Protein AF-A0A8X6UJS0-F1 (afdb_monomer_lite)

InterPro domains:
  IPR000387 Tyrosine-specific protein phosphatases domain [PS50056] (32-103)
  IPR003595 Protein-tyrosine phosphatase, catalytic [SM00404] (11-113)
  IPR014020 Tensin phosphatase, C2 domain [PF10409] (118-305)
  IPR014020 Tensin phosphatase, C2 domain [PS51182] (120-307)
  IPR014020 Tensin phosphatase, C2 domain [SM01326] (118-306)
  IPR016130 Protein-tyrosine phosphatase, active site [PS00383] (52-62)
  IPR029021 Protein-tyrosine phosphatase-like [G3DSA:3.90.190.10] (1-116)
  IPR029021 Protein-tyrosine phosphatase-like [SSF52799] (4-112)
  IPR029023 Tensin-type phosphatase domain [PS51181] (1-115)
  IPR035892 C2 domain superfamily [SSF49562] (119-306)
  IPR051281 Dual-specificity lipid and protein phosphatase [PTHR12305] (1-342)

Structure (mmCIF, N/CA/C/O backbone):
data_AF-A0A8X6UJS0-F1
#
_entry.id   AF-A0A8X6UJS0-F1
#
loop_
_atom_site.group_PDB
_atom_site.id
_atom_site.type_symbol
_atom_site.label_atom_id
_atom_site.label_alt_id
_atom_site.label_comp_id
_atom_site.label_asym_id
_atom_site.label_entity_id
_atom_site.label_seq_id
_atom_site.pdbx_PDB_ins_code
_atom_site.Cartn_x
_atom_site.Cartn_y
_atom_site.Cartn_z
_atom_site.occupancy
_atom_site.B_iso_or_equiv
_atom_site.auth_seq_id
_atom_site.auth_comp_id
_atom_site.auth_asym_id
_atom_site.auth_atom_id
_atom_site.pdbx_PDB_model_num
ATOM 1 N N . CYS A 1 1 ? -3.731 -15.003 11.357 1.00 87.06 1 CYS A N 1
ATOM 2 C CA . CYS A 1 1 ? -2.838 -14.385 10.347 1.00 87.06 1 CYS A CA 1
ATOM 3 C C . CYS A 1 1 ? -2.829 -15.278 9.109 1.00 87.06 1 CYS A C 1
ATOM 5 O O . CYS A 1 1 ? -3.148 -16.447 9.277 1.00 87.06 1 CYS A O 1
ATOM 7 N N . THR A 1 2 ? -2.480 -14.808 7.903 1.00 83.94 2 THR A N 1
ATOM 8 C CA . THR A 1 2 ? -2.487 -15.698 6.716 1.00 83.94 2 THR A CA 1
ATOM 9 C C . THR A 1 2 ? -1.595 -16.929 6.905 1.00 83.94 2 THR A C 1
ATOM 11 O O . THR A 1 2 ? -1.932 -18.021 6.467 1.00 83.94 2 THR A O 1
ATOM 14 N N . GLU A 1 3 ? -0.471 -16.759 7.595 1.00 85.25 3 GLU A N 1
ATOM 15 C CA . GLU A 1 3 ? 0.552 -17.783 7.775 1.00 85.25 3 GLU A CA 1
ATOM 16 C C . GLU A 1 3 ? 0.226 -18.837 8.843 1.00 85.25 3 GLU A C 1
ATOM 18 O O . GLU A 1 3 ? 0.706 -19.966 8.755 1.00 85.25 3 GLU A O 1
ATOM 23 N N . ARG A 1 4 ? -0.516 -18.472 9.897 1.00 87.12 4 ARG A N 1
ATOM 24 C CA . ARG A 1 4 ? -0.713 -19.312 11.090 1.00 87.12 4 ARG A CA 1
ATOM 25 C C . ARG A 1 4 ? -2.022 -18.990 11.803 1.00 87.12 4 ARG A C 1
ATOM 27 O O . ARG A 1 4 ? -2.403 -17.820 11.939 1.00 87.12 4 ARG A O 1
ATOM 34 N N . ASN A 1 5 ? -2.624 -20.051 12.337 1.00 90.25 5 ASN A N 1
ATOM 35 C CA . ASN A 1 5 ? -3.799 -20.039 13.203 1.00 90.25 5 ASN A CA 1
ATOM 36 C C . ASN A 1 5 ? -3.485 -20.737 14.535 1.00 90.25 5 ASN A C 1
ATOM 38 O O . ASN A 1 5 ? -2.487 -21.446 14.655 1.00 90.25 5 ASN A O 1
ATOM 42 N N . TYR A 1 6 ? -4.335 -20.519 15.535 1.00 92.19 6 TYR A N 1
ATOM 43 C CA . TYR A 1 6 ? -4.235 -21.119 16.864 1.00 92.19 6 TYR A CA 1
ATOM 44 C C . TYR A 1 6 ? -5.621 -21.539 17.354 1.00 92.19 6 TYR A C 1
ATOM 46 O O . TYR A 1 6 ? -6.638 -21.085 16.832 1.00 92.19 6 TYR A O 1
ATOM 54 N N . ASP A 1 7 ? -5.645 -22.411 18.359 1.00 94.25 7 ASP A N 1
ATOM 55 C CA . ASP A 1 7 ? -6.870 -22.887 18.997 1.00 94.25 7 ASP A CA 1
ATOM 56 C C . ASP A 1 7 ? -7.622 -21.727 19.672 1.00 94.25 7 ASP A C 1
ATOM 58 O O . ASP A 1 7 ? -7.175 -21.165 20.677 1.00 94.25 7 ASP A O 1
ATOM 62 N N . THR A 1 8 ? -8.768 -21.361 19.097 1.00 95.50 8 THR A N 1
ATOM 63 C CA . THR A 1 8 ? -9.603 -20.242 19.549 1.00 95.50 8 THR A CA 1
ATOM 64 C C . THR A 1 8 ? -10.334 -20.540 20.855 1.00 95.50 8 THR A C 1
ATOM 66 O O . THR A 1 8 ? -10.771 -19.603 21.528 1.00 95.50 8 THR A O 1
ATOM 69 N N . SER A 1 9 ? -10.437 -21.813 21.259 1.00 96.00 9 SER A N 1
ATOM 70 C CA . SER A 1 9 ? -11.123 -22.199 22.497 1.00 96.00 9 SER A CA 1
ATOM 71 C C . SER A 1 9 ? -10.397 -21.659 23.730 1.00 96.00 9 SER A C 1
ATOM 73 O O . SER A 1 9 ? -11.035 -21.237 24.694 1.00 96.00 9 SER A O 1
ATOM 75 N N . LYS A 1 10 ? -9.067 -21.514 23.638 1.00 96.25 10 LYS A N 1
ATOM 76 C CA . LYS A 1 10 ? -8.218 -20.857 24.645 1.00 96.25 10 LYS A CA 1
ATOM 77 C C . LYS A 1 10 ? -8.556 -19.379 24.860 1.00 96.25 10 LYS A C 1
ATOM 79 O O . LYS A 1 10 ? -8.191 -18.806 25.879 1.00 96.25 10 LYS A O 1
ATOM 84 N N . PHE A 1 11 ? -9.275 -18.774 23.918 1.00 95.44 11 PHE A N 1
ATOM 85 C CA . PHE A 1 11 ? -9.765 -17.399 23.972 1.00 95.44 11 PHE A CA 1
ATOM 86 C C . PHE A 1 11 ? -11.294 -17.349 24.076 1.00 95.44 11 PHE A C 1
ATOM 88 O O . PHE A 1 11 ? -11.917 -16.366 23.676 1.00 95.44 11 PHE A O 1
ATOM 95 N N . HIS A 1 12 ? -11.912 -18.405 24.618 1.00 95.75 12 HIS A N 1
ATOM 96 C CA . HIS A 1 12 ? -13.359 -18.501 24.826 1.00 95.75 12 HIS A CA 1
ATOM 97 C C . HIS A 1 12 ? -14.165 -18.252 23.541 1.00 95.75 12 HIS A C 1
ATOM 99 O O . HIS A 1 12 ? -15.225 -17.630 23.584 1.00 95.75 12 HIS A O 1
ATOM 105 N N . GLN A 1 13 ? -13.636 -18.682 22.388 1.00 93.25 13 GLN A N 1
ATOM 106 C CA . GLN A 1 13 ? -14.241 -18.486 21.064 1.00 93.25 13 GLN A CA 1
ATOM 107 C C . GLN A 1 13 ? -14.443 -17.014 20.650 1.00 93.25 13 GLN A C 1
ATOM 109 O O . GLN A 1 13 ? -15.139 -16.741 19.677 1.00 93.25 13 GLN A O 1
ATOM 114 N N . ARG A 1 14 ? -13.807 -16.052 21.333 1.00 95.12 14 ARG A N 1
ATOM 115 C CA . ARG A 1 14 ? -13.854 -14.619 20.994 1.00 95.12 14 ARG A CA 1
ATOM 116 C C . ARG A 1 14 ? -12.681 -14.224 20.101 1.00 95.12 14 ARG A C 1
ATOM 118 O O . ARG A 1 14 ? -11.844 -13.407 20.474 1.00 95.12 14 ARG A O 1
ATOM 125 N N . VAL A 1 15 ? -12.590 -14.859 18.935 1.00 96.94 15 VAL A N 1
ATOM 126 C CA . VAL A 1 15 ? -11.539 -14.588 17.946 1.00 96.94 15 VAL A CA 1
ATOM 127 C C . VAL A 1 15 ? -12.184 -14.348 16.589 1.00 96.94 15 VAL A C 1
ATOM 129 O O . VAL A 1 15 ? -12.779 -15.258 16.020 1.00 96.94 15 VAL A O 1
ATOM 132 N N . ALA A 1 16 ? -12.027 -13.136 16.061 1.00 97.25 16 ALA A N 1
ATOM 133 C CA . ALA A 1 16 ? -12.360 -12.797 14.681 1.00 97.25 16 ALA A CA 1
ATOM 134 C C . ALA A 1 16 ? -11.088 -12.800 13.816 1.00 97.25 16 ALA A C 1
ATOM 136 O O . ALA A 1 16 ? -9.985 -12.540 14.307 1.00 97.25 16 ALA A O 1
ATOM 137 N N . GLN A 1 17 ? -11.220 -13.123 12.528 1.00 97.25 17 GLN A N 1
ATOM 138 C CA . GLN A 1 17 ? -10.082 -13.282 11.621 1.00 97.25 17 GLN A CA 1
ATOM 139 C C . GLN A 1 17 ? -10.177 -12.332 10.426 1.00 97.25 17 GLN A C 1
ATOM 141 O O . GLN A 1 17 ? -11.076 -12.450 9.602 1.00 97.25 17 GLN A O 1
ATOM 146 N N . TYR A 1 18 ? -9.173 -11.461 10.294 1.00 98.06 18 TYR A N 1
ATOM 147 C CA . TYR A 1 18 ? -9.008 -10.530 9.172 1.00 98.06 18 TYR A CA 1
ATOM 148 C C . TYR A 1 18 ? -7.604 -10.694 8.558 1.00 98.06 18 TYR A C 1
ATOM 150 O O . TYR A 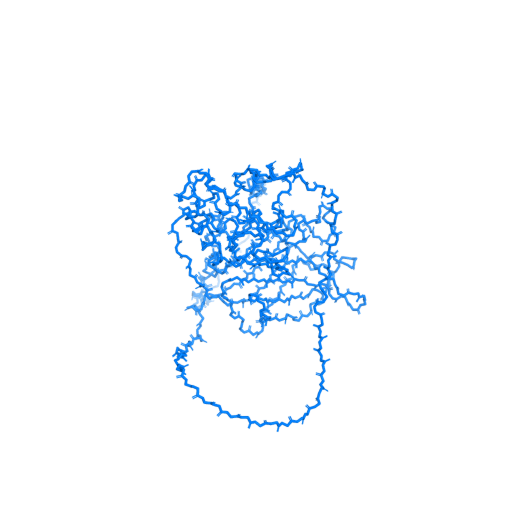1 18 ? -6.725 -9.855 8.770 1.00 98.06 18 TYR A O 1
ATOM 158 N N . PRO A 1 19 ? -7.315 -11.834 7.898 1.00 96.69 19 PRO A N 1
ATOM 159 C CA . PRO A 1 19 ? -5.962 -12.171 7.468 1.00 96.69 19 PRO A CA 1
ATOM 160 C C . PRO A 1 19 ? -5.539 -11.405 6.208 1.00 96.69 19 PRO A C 1
ATOM 162 O O . PRO A 1 19 ? -6.292 -11.299 5.244 1.00 96.69 19 PRO A O 1
ATOM 165 N N . PHE A 1 20 ? -4.289 -10.945 6.195 1.00 96.81 20 PHE A N 1
ATOM 166 C CA . PHE A 1 20 ? -3.590 -10.499 4.992 1.00 96.81 20 PHE A CA 1
ATOM 167 C C . PHE A 1 20 ? -2.084 -10.759 5.110 1.00 96.81 20 PHE A C 1
ATOM 169 O O . PHE A 1 20 ? -1.538 -10.938 6.212 1.00 96.81 20 PHE A O 1
ATOM 176 N N . ASP A 1 21 ? -1.444 -10.850 3.944 1.00 95.12 21 ASP A N 1
ATOM 177 C CA . ASP A 1 21 ? -0.079 -11.347 3.794 1.00 95.12 21 ASP A CA 1
ATOM 178 C C . ASP A 1 21 ? 0.937 -10.422 4.477 1.00 95.12 21 ASP A C 1
ATOM 180 O O . ASP A 1 21 ? 0.786 -9.197 4.532 1.00 95.12 21 ASP A O 1
ATOM 184 N N . ASP A 1 22 ? 1.994 -11.019 5.024 1.00 92.31 22 ASP A N 1
ATOM 185 C CA . ASP A 1 22 ? 3.030 -10.268 5.725 1.00 92.31 22 ASP A CA 1
ATOM 186 C C . ASP A 1 22 ? 3.722 -9.272 4.785 1.00 92.31 22 ASP A C 1
ATOM 188 O O . ASP A 1 22 ? 3.900 -9.550 3.601 1.00 92.31 22 ASP A O 1
ATOM 192 N N . HIS A 1 23 ? 4.083 -8.096 5.306 1.00 93.88 23 HIS A N 1
ATOM 193 C CA . HIS A 1 23 ? 4.677 -6.985 4.541 1.00 93.88 23 HIS A CA 1
ATOM 194 C C . HIS A 1 23 ? 3.827 -6.417 3.382 1.00 93.88 23 HIS A C 1
ATOM 196 O O . HIS A 1 23 ? 4.332 -5.619 2.595 1.00 93.88 23 HIS A O 1
ATOM 202 N N . ASN A 1 24 ? 2.540 -6.763 3.292 1.00 97.19 24 ASN A N 1
ATOM 203 C CA . ASN A 1 24 ? 1.599 -6.205 2.315 1.00 97.19 24 ASN A CA 1
ATOM 204 C C . ASN A 1 24 ? 0.516 -5.370 3.030 1.00 97.19 24 ASN A C 1
ATOM 206 O O . ASN A 1 24 ? 0.346 -5.510 4.250 1.00 97.19 24 ASN A O 1
ATOM 210 N N . PRO A 1 25 ? -0.186 -4.461 2.331 1.00 98.12 25 PRO A N 1
ATOM 211 C CA . PRO A 1 25 ? -1.440 -3.904 2.832 1.00 98.12 25 PRO A CA 1
ATOM 212 C C . PRO A 1 25 ? -2.565 -4.962 2.821 1.00 98.12 25 PRO A C 1
ATOM 214 O O . PRO A 1 25 ? -2.450 -5.970 2.116 1.00 98.12 25 PRO A O 1
ATOM 217 N N . PRO A 1 26 ? -3.648 -4.762 3.595 1.00 98.00 26 PRO A N 1
ATOM 218 C CA . PRO A 1 26 ? -4.868 -5.556 3.451 1.00 98.00 26 PRO A CA 1
ATOM 219 C C . PRO A 1 26 ? -5.556 -5.239 2.118 1.00 98.00 26 PRO A C 1
ATOM 221 O O . PRO A 1 26 ? -5.264 -4.215 1.506 1.00 98.00 26 PRO A O 1
ATOM 224 N N . SER A 1 27 ? -6.526 -6.058 1.698 1.00 97.44 27 SER A N 1
ATOM 225 C CA . SER A 1 27 ? -7.481 -5.572 0.695 1.00 97.44 27 SER A CA 1
ATOM 226 C C . SER A 1 27 ? -8.246 -4.379 1.264 1.00 97.44 27 SER A C 1
ATOM 228 O O . SER A 1 27 ? -8.595 -4.379 2.447 1.00 97.44 27 SER A O 1
ATOM 230 N N . LEU A 1 28 ? -8.531 -3.374 0.438 1.00 97.88 28 LEU A N 1
ATOM 231 C CA . LEU A 1 28 ? -9.252 -2.186 0.892 1.00 97.88 28 LEU A CA 1
ATOM 232 C C . LEU A 1 28 ? -10.636 -2.538 1.469 1.00 97.88 28 LEU A C 1
ATOM 234 O O . LEU A 1 28 ? -11.052 -1.969 2.479 1.00 97.88 28 LEU A O 1
ATOM 238 N N . GLU A 1 29 ? -11.317 -3.526 0.883 1.00 97.38 29 GLU A N 1
ATOM 239 C CA . GLU A 1 29 ? -12.632 -4.000 1.338 1.00 97.38 29 GLU A CA 1
ATOM 240 C C . GLU A 1 29 ? -12.583 -4.722 2.690 1.00 97.38 29 GLU A C 1
ATOM 242 O O . GLU A 1 29 ? -13.609 -4.840 3.352 1.00 97.38 29 GLU A O 1
ATOM 247 N N . LEU A 1 30 ? -11.403 -5.166 3.139 1.00 98.38 30 LEU A N 1
ATOM 248 C CA . LEU A 1 30 ? -11.228 -5.808 4.445 1.00 98.38 30 LEU A CA 1
ATOM 249 C C . LEU A 1 30 ? -11.284 -4.794 5.598 1.00 98.38 30 LEU A C 1
ATOM 251 O O . LEU A 1 30 ? -11.630 -5.155 6.723 1.00 98.38 30 LEU A O 1
ATOM 255 N N . ILE A 1 31 ? -10.931 -3.531 5.335 1.00 98.69 31 ILE A N 1
ATOM 256 C CA . ILE A 1 31 ? -10.716 -2.525 6.380 1.00 98.69 31 ILE A CA 1
ATOM 257 C C . ILE A 1 31 ? -12.030 -2.139 7.065 1.00 98.69 31 ILE A C 1
ATOM 259 O O . ILE A 1 31 ? -12.104 -2.154 8.292 1.00 98.69 31 ILE A O 1
ATOM 263 N N . LYS A 1 32 ? -13.080 -1.818 6.297 1.00 98.38 32 LYS A N 1
ATOM 264 C CA . LYS A 1 32 ? -14.355 -1.370 6.878 1.00 98.38 32 LYS A CA 1
ATOM 265 C C . LYS A 1 32 ? -15.032 -2.444 7.747 1.00 98.38 32 LYS A C 1
ATOM 267 O O . LYS A 1 32 ? -15.365 -2.110 8.879 1.00 98.38 32 LYS A O 1
ATOM 272 N N . PRO A 1 33 ? -15.197 -3.704 7.297 1.00 98.75 33 PRO A N 1
ATOM 273 C CA . PRO A 1 33 ? -15.766 -4.761 8.132 1.00 98.75 33 PRO A CA 1
ATOM 274 C C . PRO A 1 33 ? -14.989 -4.976 9.433 1.00 98.75 33 PRO A C 1
ATOM 276 O O . PRO A 1 33 ? -15.602 -5.127 10.483 1.00 98.75 33 PRO A O 1
ATOM 279 N N . PHE A 1 34 ? -13.653 -4.917 9.383 1.00 98.81 34 PHE A N 1
ATOM 280 C CA . PHE A 1 34 ? -12.831 -4.960 10.591 1.00 98.81 34 PHE A CA 1
ATOM 281 C C . PHE A 1 34 ? -13.158 -3.803 11.545 1.00 98.81 34 PHE A C 1
ATOM 283 O O . PHE A 1 34 ? -13.352 -4.029 12.737 1.00 98.81 34 PHE A O 1
ATOM 290 N N . CYS A 1 35 ? -13.219 -2.568 11.036 1.00 98.81 35 CYS A N 1
ATOM 291 C CA . CYS A 1 35 ? -13.535 -1.407 11.863 1.00 98.81 35 CYS A CA 1
ATOM 292 C C . CYS A 1 35 ? -14.935 -1.507 12.478 1.00 98.81 35 CYS A C 1
ATOM 294 O O . CYS A 1 35 ? -15.079 -1.228 13.663 1.00 98.81 35 CYS A O 1
ATOM 296 N N . ASP A 1 36 ? -15.933 -1.927 11.696 1.00 98.69 36 ASP A N 1
ATOM 297 C CA . ASP A 1 36 ? -17.318 -2.080 12.151 1.00 98.69 36 ASP A CA 1
ATOM 298 C C . ASP A 1 36 ? -17.436 -3.163 13.246 1.00 98.69 36 ASP A C 1
ATOM 300 O O . ASP A 1 36 ? -18.171 -2.987 14.218 1.00 98.69 36 ASP A O 1
ATOM 304 N N . ASP A 1 37 ? -16.698 -4.272 13.123 1.00 98.69 37 ASP A N 1
ATOM 305 C CA . ASP A 1 37 ? -16.662 -5.354 14.119 1.00 98.69 37 ASP A CA 1
ATOM 306 C C . ASP A 1 37 ? -16.018 -4.892 15.435 1.00 98.69 37 ASP A C 1
ATOM 308 O O . ASP A 1 37 ? -16.600 -5.047 16.512 1.00 98.69 37 ASP A O 1
ATOM 312 N N . VAL A 1 38 ? -14.860 -4.227 15.352 1.00 98.62 38 VAL A N 1
ATOM 313 C CA . VAL A 1 38 ? -14.193 -3.646 16.527 1.00 98.62 38 VAL A CA 1
ATOM 314 C C . VAL A 1 38 ? -15.081 -2.598 17.202 1.00 98.62 38 VAL A C 1
ATOM 316 O O . VAL A 1 38 ? -15.228 -2.634 18.424 1.00 98.62 38 VAL A O 1
ATOM 319 N N . ASP A 1 39 ? -15.716 -1.707 16.434 1.00 98.50 39 ASP A N 1
ATOM 320 C CA . ASP A 1 39 ? -16.622 -0.690 16.978 1.00 98.50 39 ASP A CA 1
ATOM 321 C C . ASP A 1 39 ? -17.838 -1.328 17.661 1.00 98.50 39 ASP A C 1
ATOM 323 O O . ASP A 1 39 ? -18.208 -0.940 18.771 1.00 98.50 39 ASP A O 1
ATOM 327 N N . SER A 1 40 ? -18.429 -2.353 17.035 1.00 98.50 40 SER A N 1
ATOM 328 C CA . SER A 1 40 ? -19.543 -3.109 17.609 1.00 98.50 40 SER A CA 1
ATOM 329 C C . SER A 1 40 ? -19.148 -3.792 18.913 1.00 98.50 40 SER A C 1
ATOM 331 O O . SER A 1 40 ? -19.933 -3.784 19.858 1.00 98.50 40 SER A O 1
ATOM 333 N N . TRP A 1 41 ? -17.958 -4.392 18.986 1.00 98.25 41 TRP A N 1
ATOM 334 C CA . TRP A 1 41 ? -17.466 -5.039 20.199 1.00 98.25 41 TRP A CA 1
ATOM 335 C C . TRP A 1 41 ? -17.251 -4.029 21.327 1.00 98.25 41 TRP A C 1
ATOM 337 O O . TRP A 1 41 ? -17.798 -4.202 22.417 1.00 98.25 41 TRP A O 1
ATOM 347 N N . LEU A 1 42 ? -16.510 -2.953 21.060 1.00 97.94 42 LEU A N 1
ATOM 348 C CA . LEU A 1 42 ? -16.173 -1.940 22.061 1.00 97.94 42 LEU A CA 1
ATOM 349 C C . LEU A 1 42 ? -17.393 -1.129 22.520 1.00 97.94 42 LEU A C 1
ATOM 351 O O . LEU A 1 42 ? -17.429 -0.676 23.655 1.00 97.94 42 LEU A O 1
ATOM 355 N N . SER A 1 43 ? -18.422 -0.985 21.681 1.00 97.69 43 SER A N 1
ATOM 356 C CA . SER A 1 43 ? -19.637 -0.235 22.036 1.00 97.69 43 SER A CA 1
ATOM 357 C C . SER A 1 43 ? -20.651 -1.036 22.866 1.00 97.69 43 SER A C 1
ATOM 359 O O . SER A 1 43 ? -21.652 -0.471 23.300 1.00 97.69 43 SER A O 1
ATOM 361 N N . ARG A 1 44 ? -20.446 -2.346 23.073 1.00 97.81 44 ARG A N 1
ATOM 362 C CA . ARG A 1 44 ? -21.375 -3.190 23.855 1.00 97.81 44 ARG A CA 1
ATOM 363 C C . ARG A 1 44 ? -21.243 -3.007 25.363 1.00 97.81 44 ARG A C 1
ATOM 365 O O . ARG A 1 44 ? -22.230 -3.196 26.062 1.00 97.81 44 ARG A O 1
ATOM 372 N N . ASP A 1 45 ? -20.043 -2.705 25.844 1.00 98.12 45 ASP A N 1
ATOM 373 C CA . ASP A 1 45 ? -19.740 -2.522 27.263 1.00 98.12 45 ASP A CA 1
ATOM 374 C C . ASP A 1 45 ? -18.493 -1.642 27.389 1.00 98.12 45 ASP A C 1
ATOM 376 O O . ASP A 1 45 ? -17.530 -1.833 26.647 1.00 98.12 45 ASP A O 1
ATOM 380 N N . GLU A 1 46 ? -18.490 -0.700 28.330 1.00 96.56 46 GLU A N 1
ATOM 381 C CA . GLU A 1 46 ? -17.359 0.206 28.575 1.00 96.56 46 GLU A CA 1
ATOM 382 C C . GLU A 1 46 ? -16.077 -0.518 29.022 1.00 96.56 46 GLU A C 1
ATOM 384 O O . GLU A 1 46 ? -14.978 0.008 28.857 1.00 96.56 46 GLU A O 1
ATOM 389 N N . ASN A 1 47 ? -16.206 -1.739 29.546 1.00 97.25 47 ASN A N 1
ATOM 390 C CA . ASN A 1 47 ? -15.091 -2.582 29.968 1.00 97.25 47 ASN A CA 1
ATOM 391 C C . ASN A 1 47 ? -14.580 -3.500 28.849 1.00 97.25 47 ASN A C 1
ATOM 393 O O . ASN A 1 47 ? -13.627 -4.258 29.063 1.00 97.25 47 ASN A O 1
ATOM 397 N N . ASN A 1 48 ? -15.202 -3.488 27.665 1.00 97.94 48 ASN A N 1
ATOM 398 C CA . ASN A 1 48 ? -14.743 -4.321 26.562 1.00 97.94 48 ASN A CA 1
ATOM 399 C C . ASN A 1 48 ? -13.388 -3.843 26.038 1.00 97.94 48 ASN A C 1
ATOM 401 O O . ASN A 1 48 ? -13.152 -2.662 25.801 1.00 97.94 48 ASN A O 1
ATOM 405 N N . VAL A 1 49 ? -12.508 -4.810 25.779 1.00 97.94 49 VAL A N 1
ATOM 406 C CA . VAL A 1 49 ? -11.181 -4.582 25.201 1.00 97.94 49 VAL A CA 1
ATOM 407 C C . VAL A 1 49 ? -11.054 -5.390 23.917 1.00 97.94 49 VAL A C 1
ATOM 409 O O . VAL A 1 49 ? -11.411 -6.570 23.882 1.00 97.94 49 VAL A O 1
ATOM 412 N N . ALA A 1 50 ? -10.533 -4.765 22.861 1.00 97.75 50 ALA A N 1
ATOM 413 C CA . ALA A 1 50 ? -10.175 -5.430 21.614 1.00 97.75 50 ALA A CA 1
ATOM 414 C C . ALA A 1 50 ? -8.656 -5.644 21.564 1.00 97.75 50 ALA A C 1
ATOM 416 O O . ALA A 1 50 ? -7.885 -4.697 21.701 1.00 97.75 50 ALA A O 1
ATOM 417 N N . VAL A 1 51 ? -8.218 -6.886 21.342 1.00 97.62 51 VAL A N 1
ATOM 418 C CA . VAL A 1 51 ? -6.793 -7.224 21.197 1.00 97.62 51 VAL A CA 1
ATOM 419 C C . VAL A 1 51 ? -6.509 -7.573 19.743 1.00 97.62 51 VAL A C 1
ATOM 421 O O . VAL A 1 51 ? -6.991 -8.580 19.228 1.00 97.62 51 VAL A O 1
ATOM 424 N N . ILE A 1 52 ? -5.706 -6.740 19.082 1.00 97.88 52 ILE A N 1
ATOM 425 C CA . ILE A 1 52 ? -5.363 -6.881 17.664 1.00 97.88 52 ILE A CA 1
ATOM 426 C C . ILE A 1 52 ? -3.903 -7.307 17.560 1.00 97.88 52 ILE A C 1
ATOM 428 O O . ILE A 1 52 ? -3.018 -6.654 18.109 1.00 97.88 52 ILE A O 1
ATOM 432 N N . HIS A 1 53 ? -3.625 -8.381 16.822 1.00 95.94 53 HIS A N 1
ATOM 433 C CA . HIS A 1 53 ? -2.262 -8.892 16.684 1.00 95.94 53 HIS A CA 1
ATOM 434 C C . HIS A 1 53 ? -1.939 -9.365 15.265 1.00 95.94 53 HIS A C 1
ATOM 436 O O . HIS A 1 53 ? -2.812 -9.634 14.441 1.00 95.94 53 HIS A O 1
ATOM 442 N N . CYS A 1 54 ? -0.640 -9.436 14.995 1.00 93.94 54 CYS A N 1
ATOM 443 C CA . CYS A 1 54 ? -0.049 -10.160 13.878 1.00 93.94 54 CYS A CA 1
ATOM 444 C C . CYS A 1 54 ? 1.200 -10.889 14.402 1.00 93.94 54 CYS A C 1
ATOM 446 O O . CYS A 1 54 ? 1.353 -11.028 15.612 1.00 93.94 54 CYS A O 1
ATOM 448 N N . LYS A 1 55 ? 2.128 -11.329 13.539 1.00 91.56 55 LYS A N 1
ATOM 449 C CA . LYS A 1 55 ? 3.360 -11.993 14.007 1.00 91.56 55 LYS A CA 1
ATOM 450 C C . LYS A 1 55 ? 4.197 -11.113 14.953 1.00 91.56 55 LYS A C 1
ATOM 452 O O . LYS A 1 55 ? 4.567 -11.568 16.024 1.00 91.56 55 LYS A O 1
ATOM 457 N N . ALA A 1 56 ? 4.483 -9.871 14.556 1.00 90.56 56 ALA A N 1
ATOM 458 C CA . ALA A 1 56 ? 5.331 -8.941 15.318 1.00 90.56 56 ALA A CA 1
ATOM 459 C C . ALA A 1 56 ? 4.558 -7.764 15.946 1.00 90.56 56 ALA A C 1
ATOM 461 O O . ALA A 1 56 ? 5.141 -6.924 16.619 1.00 90.56 56 ALA A O 1
ATOM 462 N N . GLY A 1 57 ? 3.251 -7.644 15.689 1.00 91.25 57 GLY A N 1
ATOM 463 C CA . GLY A 1 57 ? 2.436 -6.539 16.209 1.00 91.25 57 GLY A CA 1
ATOM 464 C C . GLY A 1 57 ? 2.876 -5.143 15.744 1.00 91.25 57 GLY A C 1
ATOM 465 O O . GLY A 1 57 ? 2.774 -4.200 16.524 1.00 91.25 57 GLY A O 1
ATOM 466 N N . LYS A 1 58 ? 3.400 -5.020 14.510 1.00 93.88 58 LYS A N 1
ATOM 467 C CA . LYS A 1 58 ? 3.996 -3.786 13.951 1.00 93.88 58 LYS A CA 1
ATOM 468 C C . LYS A 1 58 ? 3.250 -3.267 12.712 1.00 93.88 58 LYS A C 1
ATOM 470 O O . LYS A 1 58 ? 2.296 -2.513 12.834 1.00 93.88 58 LYS A O 1
ATOM 475 N N . GLY A 1 59 ? 3.631 -3.692 11.503 1.00 96.69 59 GLY A N 1
ATOM 476 C CA . GLY A 1 59 ? 3.058 -3.154 10.257 1.00 96.69 59 GLY A CA 1
ATOM 477 C C . GLY A 1 59 ? 1.570 -3.475 10.075 1.00 96.69 59 GLY A C 1
ATOM 478 O O . GLY A 1 59 ? 0.736 -2.576 10.054 1.00 96.69 59 GLY A O 1
ATOM 479 N N . ARG A 1 60 ? 1.222 -4.769 10.000 1.00 98.00 60 ARG A N 1
ATOM 480 C CA . ARG A 1 60 ? -0.165 -5.227 9.770 1.00 98.00 60 ARG A CA 1
ATOM 481 C C . ARG A 1 60 ? -1.130 -4.743 10.857 1.00 98.00 60 ARG A C 1
ATOM 483 O O . ARG A 1 60 ? -2.171 -4.175 10.550 1.00 98.00 60 ARG A O 1
ATOM 490 N N . THR A 1 61 ? -0.748 -4.925 12.121 1.00 98.25 61 THR A N 1
ATOM 491 C CA . THR A 1 61 ? -1.510 -4.441 13.280 1.00 98.25 61 THR A CA 1
ATOM 492 C C . THR A 1 61 ? -1.703 -2.929 13.230 1.00 98.25 61 THR A C 1
ATOM 494 O O . THR A 1 61 ? -2.826 -2.463 13.389 1.00 98.25 61 THR A O 1
ATOM 497 N N . GLY A 1 62 ? -0.641 -2.172 12.941 1.00 98.44 62 GLY A N 1
ATOM 498 C CA . GLY A 1 62 ? -0.708 -0.720 12.840 1.00 98.44 62 GLY A CA 1
ATOM 499 C C . GLY A 1 62 ? -1.661 -0.225 11.764 1.00 98.44 62 GLY A C 1
ATOM 500 O O . GLY A 1 62 ? -2.436 0.679 12.039 1.00 98.44 62 GLY A O 1
ATOM 501 N N . VAL A 1 63 ? -1.680 -0.842 10.575 1.00 98.75 63 VAL A N 1
ATOM 502 C CA . VAL A 1 63 ? -2.633 -0.463 9.513 1.00 98.75 63 VAL A CA 1
ATOM 503 C C 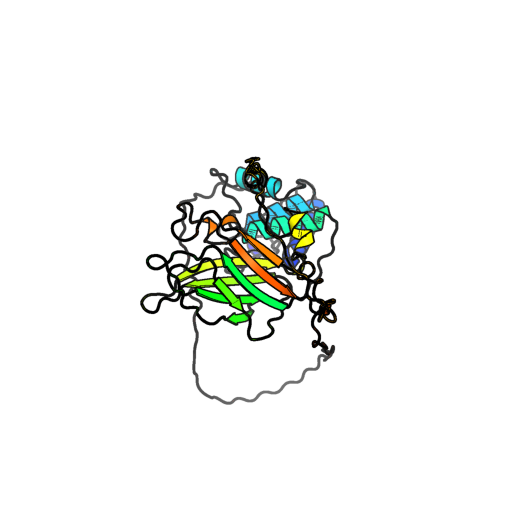. VAL A 1 63 ? -4.073 -0.542 10.014 1.00 98.75 63 VAL A C 1
ATOM 505 O O . VAL A 1 63 ? -4.824 0.420 9.877 1.00 98.75 63 VAL A O 1
ATOM 508 N N . MET A 1 64 ? -4.440 -1.666 10.634 1.00 98.81 64 MET A N 1
ATOM 509 C CA . MET A 1 64 ? -5.813 -1.898 11.081 1.00 98.81 64 MET A CA 1
ATOM 510 C C . MET A 1 64 ? -6.189 -1.000 12.271 1.00 98.81 64 MET A C 1
ATOM 512 O O . MET A 1 64 ? -7.285 -0.443 12.290 1.00 98.81 64 MET A O 1
ATOM 516 N N . ILE A 1 65 ? -5.274 -0.787 13.225 1.00 98.75 65 ILE A N 1
ATOM 517 C CA . ILE A 1 65 ? -5.495 0.133 14.355 1.00 98.75 65 ILE A CA 1
ATOM 518 C C . ILE A 1 65 ? -5.643 1.574 13.861 1.00 98.75 65 ILE A C 1
ATOM 520 O O . ILE A 1 65 ? -6.611 2.239 14.215 1.00 98.75 65 ILE A O 1
ATOM 524 N N . CYS A 1 66 ? -4.733 2.062 13.014 1.00 98.81 66 CYS A N 1
ATOM 525 C CA . CYS A 1 66 ? -4.816 3.420 12.475 1.00 98.81 66 CYS A CA 1
ATOM 526 C C . CYS A 1 66 ? -6.106 3.630 11.674 1.00 98.81 66 CYS A C 1
ATOM 528 O O . CYS A 1 66 ? -6.746 4.669 11.822 1.00 98.81 66 CYS A O 1
ATOM 530 N N . ALA A 1 67 ? -6.522 2.641 10.877 1.00 98.81 67 ALA A N 1
ATOM 531 C CA . ALA A 1 67 ? -7.801 2.684 10.181 1.00 98.81 67 ALA A CA 1
ATOM 532 C C . ALA A 1 67 ? -8.988 2.779 11.154 1.00 98.81 67 ALA A C 1
ATOM 534 O O . ALA A 1 67 ? -9.880 3.595 10.940 1.00 98.81 67 ALA A O 1
ATOM 535 N N . TYR A 1 68 ? -8.988 2.015 12.251 1.00 98.88 68 TYR A N 1
ATOM 536 C CA . TYR A 1 68 ? -10.036 2.108 13.271 1.00 98.88 68 TYR A CA 1
ATOM 537 C C . TYR A 1 68 ? -10.056 3.469 13.987 1.00 98.88 68 TYR A C 1
ATOM 539 O O . TYR A 1 68 ? -11.124 4.052 14.163 1.00 98.88 68 TYR A O 1
ATOM 547 N N . LEU A 1 69 ? -8.895 4.032 14.329 1.00 98.75 69 LEU A N 1
ATOM 548 C CA . LEU A 1 69 ? -8.816 5.363 14.943 1.00 98.75 69 LEU A CA 1
ATOM 549 C C . LEU A 1 69 ? -9.402 6.459 14.035 1.00 98.75 69 LEU A C 1
ATOM 551 O O . LEU A 1 69 ? -10.075 7.372 14.518 1.00 98.75 69 LEU A O 1
ATOM 555 N N . LEU A 1 70 ? -9.181 6.350 12.721 1.00 98.69 70 LEU A N 1
ATOM 556 C CA . LEU A 1 70 ? -9.812 7.211 11.716 1.00 98.69 70 LEU A CA 1
ATOM 557 C C . LEU A 1 70 ? -11.319 6.960 11.629 1.00 98.69 70 LEU A C 1
ATOM 559 O O . LEU A 1 70 ? -12.101 7.906 11.628 1.00 98.69 70 LEU A O 1
ATOM 563 N N . HIS A 1 71 ? -11.730 5.690 11.595 1.00 98.50 71 HIS A N 1
ATOM 564 C CA . HIS A 1 71 ? -13.134 5.285 11.542 1.00 98.50 71 HIS A CA 1
ATOM 565 C C . HIS A 1 71 ? -13.947 5.871 12.700 1.00 98.50 71 HIS A C 1
ATOM 567 O O . HIS A 1 71 ? -15.042 6.388 12.492 1.00 98.50 71 HIS A O 1
ATOM 573 N N . LYS A 1 72 ? -13.389 5.824 13.915 1.00 97.94 72 LYS A N 1
ATOM 574 C CA . LYS A 1 72 ? -14.024 6.347 15.129 1.00 97.94 72 LYS A CA 1
ATOM 575 C C . LYS A 1 72 ? -13.970 7.875 15.230 1.00 97.94 72 LYS A C 1
ATOM 577 O O . LYS A 1 72 ? -14.593 8.452 16.116 1.00 97.94 72 LYS A O 1
ATOM 582 N N . GLY A 1 73 ? -13.228 8.539 14.341 1.00 97.50 73 GLY A N 1
ATOM 583 C CA . GLY A 1 73 ? -13.026 9.986 14.365 1.00 97.50 73 GLY A CA 1
ATOM 584 C C . GLY A 1 73 ? -12.101 10.469 15.485 1.00 97.50 73 GLY A C 1
ATOM 585 O O . GLY A 1 73 ? -12.125 11.654 15.808 1.00 97.50 73 GLY A O 1
ATOM 586 N N . ILE A 1 74 ? -11.286 9.583 16.074 1.00 97.81 74 ILE A N 1
ATOM 587 C CA . ILE A 1 74 ? -10.268 9.952 17.077 1.00 97.81 74 ILE A CA 1
ATOM 588 C C . ILE A 1 74 ? -9.164 10.782 16.411 1.00 97.81 74 ILE A C 1
ATOM 590 O O . ILE A 1 74 ? -8.708 11.782 16.962 1.00 97.81 74 ILE A O 1
ATOM 594 N N . TYR A 1 75 ? -8.782 10.396 15.192 1.00 98.06 75 TYR A N 1
ATOM 595 C CA . TYR A 1 75 ? -7.923 11.182 14.311 1.00 98.06 75 TYR A CA 1
ATOM 596 C C . TYR A 1 75 ? -8.650 11.497 13.007 1.00 98.06 75 TYR A C 1
ATOM 598 O O . TYR A 1 75 ? -9.492 10.730 12.548 1.00 98.06 75 TYR A O 1
ATOM 606 N N . THR A 1 76 ? -8.308 12.632 12.395 1.00 93.94 76 THR A N 1
ATOM 607 C CA . THR A 1 76 ? -8.887 13.066 11.110 1.00 93.94 76 THR A CA 1
ATOM 608 C C . THR A 1 76 ? -7.936 12.869 9.933 1.00 93.94 76 THR A C 1
ATOM 610 O O . THR A 1 76 ? -8.371 12.890 8.781 1.00 93.94 76 THR A O 1
ATOM 613 N N . THR A 1 77 ? -6.643 12.671 10.208 1.00 96.38 77 THR A N 1
ATOM 614 C CA . THR A 1 77 ? -5.611 12.444 9.196 1.00 96.38 77 THR A CA 1
ATOM 615 C C . THR A 1 77 ? -4.897 11.123 9.451 1.00 96.38 77 THR A C 1
ATOM 617 O O . THR A 1 77 ? -4.663 10.724 10.596 1.00 96.38 77 THR A O 1
ATOM 620 N N . ALA A 1 78 ? -4.546 10.428 8.369 1.00 97.31 78 ALA A N 1
ATOM 621 C CA . ALA A 1 78 ? -3.755 9.207 8.445 1.00 97.31 78 ALA A CA 1
ATOM 622 C C . ALA A 1 78 ? -2.375 9.465 9.065 1.00 97.31 78 ALA A C 1
ATOM 624 O O . ALA A 1 78 ? -1.888 8.633 9.826 1.00 97.31 78 ALA A O 1
ATOM 625 N N . GLU A 1 79 ? -1.771 10.627 8.800 1.00 96.69 79 GLU A N 1
ATOM 626 C CA . GLU A 1 79 ? -0.489 11.027 9.382 1.00 96.69 79 GLU A CA 1
ATOM 627 C C . GLU A 1 79 ? -0.532 11.037 10.914 1.00 96.69 79 GLU A C 1
ATOM 629 O O . GLU A 1 79 ? 0.330 10.419 11.546 1.00 96.69 79 GLU A O 1
ATOM 634 N N . ASP A 1 80 ? -1.557 11.653 11.510 1.00 97.62 80 ASP A N 1
ATOM 635 C CA . ASP A 1 80 ? -1.707 11.711 12.966 1.00 97.62 80 ASP A CA 1
ATOM 636 C C . ASP A 1 80 ? -1.932 10.319 13.564 1.00 97.62 80 ASP A C 1
ATOM 638 O O . ASP A 1 80 ? -1.263 9.947 14.531 1.00 97.62 80 ASP A O 1
ATOM 642 N N . ALA A 1 81 ? -2.803 9.510 12.949 1.00 98.44 81 ALA A N 1
ATOM 643 C CA . ALA A 1 81 ? -3.073 8.146 13.402 1.00 98.44 81 ALA A CA 1
ATOM 644 C C . ALA A 1 81 ? -1.818 7.255 13.334 1.00 98.44 81 ALA A C 1
ATOM 646 O O . ALA A 1 81 ? -1.521 6.507 14.269 1.00 98.44 81 ALA A O 1
ATOM 647 N N . LEU A 1 82 ? -1.054 7.347 12.240 1.00 98.25 82 LEU A N 1
ATOM 648 C CA . LEU A 1 82 ? 0.191 6.602 12.031 1.00 98.25 82 LEU A CA 1
ATOM 649 C C . LEU A 1 82 ? 1.283 7.039 13.012 1.00 98.25 82 LEU A C 1
ATOM 651 O O . LEU A 1 82 ? 2.008 6.194 13.542 1.00 98.25 82 LEU A O 1
ATOM 655 N N . LYS A 1 83 ? 1.406 8.349 13.254 1.00 97.62 83 LYS A N 1
ATOM 656 C CA . LYS A 1 83 ? 2.366 8.920 14.203 1.00 97.62 83 LYS A CA 1
ATOM 657 C C . LYS A 1 83 ? 2.038 8.506 15.632 1.00 97.62 83 LYS A C 1
ATOM 659 O O . LYS A 1 83 ? 2.935 8.077 16.355 1.00 97.62 83 LYS A O 1
ATOM 664 N N . TYR A 1 84 ? 0.769 8.593 16.023 1.00 98.06 84 TYR A N 1
ATOM 665 C CA . TYR A 1 84 ? 0.310 8.147 17.332 1.00 98.06 84 TYR A CA 1
ATOM 666 C C . TYR A 1 84 ? 0.639 6.668 17.557 1.00 98.06 84 TYR A C 1
ATOM 668 O O . TYR A 1 84 ? 1.320 6.337 18.527 1.00 98.06 84 TYR A O 1
ATOM 676 N N . TYR A 1 85 ? 0.260 5.794 16.617 1.00 98.00 85 TYR A N 1
ATOM 677 C CA . TYR A 1 85 ? 0.564 4.366 16.709 1.00 98.00 85 TYR A CA 1
ATOM 678 C C . TYR A 1 85 ? 2.073 4.098 16.799 1.00 98.00 85 TYR A C 1
ATOM 680 O O . TYR A 1 85 ? 2.515 3.314 17.636 1.00 98.00 85 TYR A O 1
ATOM 688 N N . GLY A 1 86 ? 2.880 4.767 15.966 1.00 96.62 86 GLY A N 1
ATOM 689 C CA . GLY A 1 86 ? 4.336 4.632 15.991 1.00 96.62 86 GLY A CA 1
ATOM 690 C C . GLY A 1 86 ? 4.939 4.994 17.349 1.00 96.62 86 GLY A C 1
ATOM 691 O O . GLY A 1 86 ? 5.755 4.231 17.866 1.00 96.62 86 GLY A O 1
ATOM 692 N N . ASN A 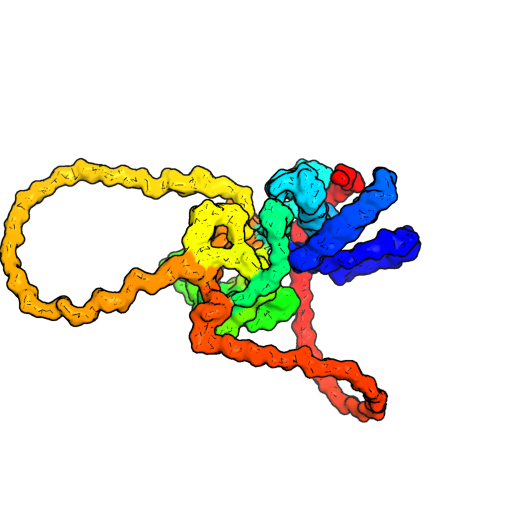1 87 ? 4.503 6.107 17.939 1.00 96.50 87 ASN A N 1
ATOM 693 C CA . ASN A 1 87 ? 4.961 6.566 19.252 1.00 96.50 87 ASN A CA 1
ATOM 694 C C . ASN A 1 87 ? 4.525 5.630 20.383 1.00 96.50 87 ASN A C 1
ATOM 696 O O . ASN A 1 87 ? 5.316 5.343 21.275 1.00 96.50 87 ASN A O 1
ATOM 700 N N . ALA A 1 88 ? 3.278 5.158 20.347 1.00 95.44 88 ALA A N 1
ATOM 701 C CA . ALA A 1 88 ? 2.734 4.294 21.387 1.00 95.44 88 ALA A CA 1
ATOM 702 C C . ALA A 1 88 ? 3.330 2.876 21.331 1.00 95.44 88 ALA A C 1
ATOM 704 O O . ALA A 1 88 ? 3.574 2.263 22.368 1.00 95.44 88 ALA A O 1
ATOM 705 N N . ARG A 1 89 ? 3.574 2.341 20.124 1.00 94.94 89 ARG A N 1
ATOM 706 C CA . ARG A 1 89 ? 4.010 0.948 19.940 1.00 94.94 89 ARG A CA 1
ATOM 707 C C . ARG A 1 89 ? 5.525 0.756 19.947 1.00 94.94 89 ARG A C 1
ATOM 709 O O . ARG A 1 89 ? 5.983 -0.351 20.222 1.00 94.94 89 ARG A O 1
ATOM 716 N N . THR A 1 90 ? 6.311 1.772 19.588 1.00 91.81 90 THR A N 1
ATOM 717 C CA . THR A 1 90 ? 7.751 1.600 19.330 1.00 91.81 90 THR A CA 1
ATOM 718 C C . THR A 1 90 ? 8.603 2.710 19.940 1.00 91.81 90 THR A C 1
ATOM 720 O O . THR A 1 90 ? 8.261 3.884 19.852 1.00 91.81 90 THR A O 1
ATOM 723 N N . HIS A 1 91 ? 9.780 2.360 20.468 1.00 90.56 91 HIS A N 1
ATOM 724 C CA . HIS A 1 91 ? 10.729 3.341 21.014 1.00 90.56 91 HIS A CA 1
ATOM 725 C C . HIS A 1 91 ? 11.355 4.255 19.952 1.00 90.56 91 HIS A C 1
ATOM 727 O O . HIS A 1 91 ? 11.701 5.398 20.231 1.00 90.56 91 HIS A O 1
ATOM 733 N N . ASN A 1 92 ? 11.501 3.759 18.723 1.00 90.88 92 ASN A N 1
ATOM 734 C CA . ASN A 1 92 ? 12.104 4.492 17.609 1.00 90.88 92 ASN A CA 1
ATOM 735 C C . ASN A 1 92 ? 11.067 5.158 16.690 1.00 90.88 92 ASN A C 1
ATOM 737 O O . ASN A 1 92 ? 11.432 5.624 15.611 1.00 90.88 92 ASN A O 1
ATOM 741 N N . GLN A 1 93 ? 9.788 5.168 17.090 1.00 91.19 93 GLN A N 1
ATOM 742 C CA . GLN A 1 93 ? 8.664 5.748 16.344 1.00 91.19 93 GLN A CA 1
ATOM 743 C C . GLN A 1 93 ? 8.408 5.086 14.973 1.00 91.19 93 GLN A C 1
ATOM 745 O O . GLN A 1 93 ? 7.644 5.595 14.149 1.00 91.19 93 GLN A O 1
ATOM 750 N N . LYS A 1 94 ? 9.016 3.922 14.706 1.00 89.75 94 LYS A N 1
ATOM 751 C CA . LYS A 1 94 ? 8.848 3.153 13.468 1.00 89.75 94 LYS A CA 1
ATOM 752 C C . LYS A 1 94 ? 7.724 2.123 13.612 1.00 89.75 94 LYS A C 1
ATOM 754 O O . LYS A 1 94 ? 7.989 0.924 13.654 1.00 89.75 94 LYS A O 1
ATOM 759 N N . GLY A 1 95 ? 6.475 2.589 13.629 1.00 94.62 95 GLY A N 1
ATOM 760 C CA . GLY A 1 95 ? 5.280 1.735 13.556 1.00 94.62 95 GLY A CA 1
ATOM 761 C C . GLY A 1 95 ? 5.067 1.156 12.151 1.00 94.62 95 GLY A C 1
ATOM 762 O O . GLY A 1 95 ? 5.739 0.211 11.737 1.00 94.62 95 GLY A O 1
ATOM 763 N N . VAL A 1 96 ? 4.143 1.746 11.386 1.00 97.50 96 VAL A N 1
ATOM 764 C CA . VAL A 1 96 ? 3.897 1.372 9.983 1.00 97.50 96 VAL A CA 1
ATOM 765 C C . VAL A 1 96 ? 4.855 2.134 9.065 1.00 97.50 96 VAL A C 1
ATOM 767 O O . VAL A 1 96 ? 4.689 3.332 8.807 1.00 97.50 96 VAL A O 1
ATOM 770 N N . THR A 1 97 ? 5.877 1.435 8.576 1.00 96.00 97 THR A N 1
ATOM 771 C CA . THR A 1 97 ? 6.960 2.022 7.769 1.00 96.00 97 THR A CA 1
ATOM 772 C C . THR A 1 97 ? 6.884 1.688 6.284 1.00 96.00 97 THR A C 1
ATOM 774 O O . THR A 1 97 ? 7.491 2.398 5.486 1.00 96.00 97 THR A O 1
ATOM 777 N N . ILE A 1 98 ? 6.161 0.633 5.899 1.00 98.25 98 ILE A N 1
ATOM 778 C CA . ILE A 1 98 ? 6.036 0.210 4.500 1.00 98.25 98 ILE A CA 1
ATOM 779 C C . ILE A 1 98 ? 5.112 1.194 3.767 1.00 98.25 98 ILE A C 1
ATOM 781 O O . ILE A 1 98 ? 3.957 1.336 4.179 1.00 98.25 98 ILE A O 1
ATOM 785 N N . PRO A 1 99 ? 5.572 1.868 2.697 1.00 98.50 99 PRO A N 1
ATOM 786 C CA . PRO A 1 99 ? 4.774 2.862 1.981 1.00 98.50 99 PRO A CA 1
ATOM 787 C C . PRO A 1 99 ? 3.406 2.359 1.520 1.00 98.50 99 PRO A C 1
ATOM 789 O O . PRO A 1 99 ? 2.407 3.032 1.755 1.00 98.50 99 PRO A O 1
ATOM 792 N N . SER A 1 100 ? 3.324 1.152 0.956 1.00 98.69 100 SER A N 1
ATOM 793 C CA . SER A 1 100 ? 2.038 0.561 0.561 1.00 98.69 100 SER A CA 1
ATOM 794 C C . SER A 1 100 ? 1.071 0.365 1.730 1.00 98.69 100 SER A C 1
ATOM 796 O O . SER A 1 100 ? -0.125 0.573 1.570 1.00 98.69 100 SER A O 1
ATOM 798 N N . GLN A 1 101 ? 1.563 0.013 2.921 1.00 98.69 101 GLN A N 1
ATOM 799 C CA . GLN A 1 101 ? 0.720 -0.096 4.116 1.00 98.69 101 GLN A CA 1
ATOM 800 C C . GLN A 1 101 ? 0.195 1.273 4.562 1.00 98.69 101 GLN A C 1
ATOM 802 O O . GLN A 1 101 ? -0.987 1.405 4.868 1.00 98.69 101 GLN A O 1
ATOM 807 N N . ARG A 1 102 ? 1.053 2.301 4.552 1.00 98.69 102 ARG A N 1
ATOM 808 C CA . ARG A 1 102 ? 0.669 3.683 4.885 1.00 98.69 102 ARG A CA 1
ATOM 809 C C . ARG A 1 102 ? -0.372 4.225 3.905 1.00 98.69 102 ARG A C 1
ATOM 811 O O . ARG A 1 102 ? -1.397 4.732 4.343 1.00 98.69 102 ARG A O 1
ATOM 818 N N . ARG A 1 103 ? -0.171 3.992 2.604 1.00 98.56 103 ARG A N 1
ATOM 819 C CA . ARG A 1 103 ? -1.100 4.382 1.534 1.00 98.56 103 ARG A CA 1
ATOM 820 C C . ARG A 1 103 ? -2.516 3.852 1.751 1.00 98.56 103 ARG A C 1
ATOM 822 O O . ARG A 1 103 ? -3.473 4.550 1.454 1.00 98.56 103 ARG A O 1
ATOM 829 N N . TYR A 1 104 ? -2.672 2.639 2.278 1.00 98.75 104 TYR A N 1
ATOM 830 C CA . TYR A 1 104 ? -4.003 2.076 2.538 1.00 98.75 104 TYR A CA 1
ATOM 831 C C . TYR A 1 104 ? -4.683 2.710 3.760 1.00 98.75 104 TYR A C 1
ATOM 833 O O . TYR A 1 104 ? -5.910 2.784 3.801 1.00 98.75 104 TYR A O 1
ATOM 841 N N . VAL A 1 105 ? -3.911 3.231 4.720 1.00 98.81 105 VAL A N 1
ATOM 842 C CA . VAL A 1 105 ? -4.449 4.086 5.791 1.00 98.81 105 VAL A CA 1
ATOM 843 C C . VAL A 1 105 ? -4.886 5.438 5.218 1.00 98.81 105 VAL A C 1
ATOM 845 O O . VAL A 1 105 ? -5.972 5.904 5.555 1.00 98.81 105 VAL A O 1
ATOM 848 N N . ASP A 1 106 ? -4.104 6.029 4.306 1.00 98.44 106 ASP A N 1
ATOM 849 C CA . ASP A 1 106 ? -4.479 7.264 3.594 1.00 98.44 106 ASP A CA 1
ATOM 850 C C . ASP A 1 106 ? -5.770 7.081 2.776 1.00 98.44 106 ASP A C 1
ATOM 852 O O . ASP A 1 106 ? -6.702 7.876 2.892 1.00 98.44 106 ASP A O 1
ATOM 856 N N . TYR A 1 107 ? -5.870 5.992 2.007 1.00 98.50 107 TYR A N 1
ATOM 857 C CA . TYR A 1 107 ? -7.076 5.634 1.256 1.00 98.50 107 TYR A CA 1
ATOM 858 C C . TYR A 1 107 ? -8.301 5.528 2.156 1.00 98.50 107 TYR A C 1
ATOM 860 O O . TYR A 1 107 ? -9.357 6.081 1.847 1.00 98.50 107 TYR A O 1
ATOM 868 N N . TYR A 1 108 ? -8.170 4.851 3.295 1.00 98.69 108 TYR A N 1
ATOM 869 C CA . TYR A 1 108 ? -9.284 4.722 4.219 1.00 98.69 108 TYR A CA 1
ATOM 870 C C . TYR A 1 108 ? -9.653 6.055 4.886 1.00 98.69 108 TYR A C 1
ATOM 872 O O . TYR A 1 108 ? -10.839 6.352 5.043 1.00 98.69 108 TYR A O 1
ATOM 880 N N . ALA A 1 109 ? -8.666 6.900 5.202 1.00 98.19 109 ALA A N 1
ATOM 881 C CA . ALA A 1 109 ? -8.911 8.259 5.677 1.00 98.19 109 ALA A CA 1
ATOM 882 C C . ALA A 1 109 ? -9.714 9.082 4.654 1.00 98.19 109 ALA A C 1
ATOM 884 O O . ALA A 1 109 ? -10.649 9.780 5.043 1.00 98.19 109 ALA A O 1
ATOM 885 N N . GLU A 1 110 ? -9.405 8.974 3.354 1.00 96.31 110 GLU A N 1
ATOM 886 C CA . GLU A 1 110 ? -10.159 9.645 2.284 1.00 96.31 110 GLU A CA 1
ATOM 887 C C . GLU A 1 110 ? -11.613 9.157 2.228 1.00 96.31 110 GLU A C 1
ATOM 889 O O . GLU A 1 110 ? -12.528 9.982 2.145 1.00 96.31 110 GLU A O 1
ATOM 894 N N . LEU A 1 111 ? -11.842 7.841 2.330 1.00 96.94 111 LEU A N 1
ATOM 895 C CA . LEU A 1 111 ? -13.194 7.272 2.354 1.00 96.94 111 LEU A CA 1
ATOM 896 C C . LEU A 1 111 ? -14.013 7.803 3.535 1.00 96.94 111 LEU A C 1
ATOM 898 O O . LEU A 1 111 ? -15.142 8.253 3.340 1.00 96.94 111 LEU A O 1
ATOM 902 N N . VAL A 1 112 ? -13.442 7.796 4.744 1.00 96.88 112 VAL A N 1
ATOM 903 C CA . VAL A 1 112 ? -14.119 8.265 5.964 1.00 96.88 112 VAL A CA 1
ATOM 904 C C . VAL A 1 112 ? -14.382 9.769 5.900 1.00 96.88 112 VAL A C 1
ATOM 906 O O . VAL A 1 112 ? -15.524 10.204 6.057 1.00 96.88 112 VAL A O 1
ATOM 909 N N . LYS A 1 113 ? -13.348 10.572 5.618 1.00 94.44 113 LYS A N 1
ATOM 910 C CA . LYS A 1 113 ? -13.424 12.041 5.596 1.00 94.44 113 LYS A CA 1
ATOM 911 C C . LYS A 1 113 ? -14.466 12.546 4.603 1.00 94.44 113 LYS A C 1
ATOM 913 O O . LYS A 1 113 ? -15.235 13.450 4.922 1.00 94.44 113 LYS A O 1
ATOM 918 N N . ASN A 1 114 ? -14.499 11.951 3.413 1.00 94.19 114 ASN A N 1
ATOM 919 C CA . ASN A 1 114 ? -15.383 12.374 2.330 1.00 94.19 114 ASN A CA 1
ATOM 920 C C . ASN A 1 114 ? -16.693 11.570 2.275 1.00 94.19 114 ASN A C 1
ATOM 922 O O . ASN A 1 114 ? -17.495 11.787 1.368 1.00 94.19 114 ASN A O 1
ATOM 926 N N . LYS A 1 115 ? -16.923 10.654 3.230 1.00 95.25 115 LYS A N 1
ATOM 927 C CA . LYS A 1 115 ? -18.097 9.763 3.289 1.00 95.25 115 LYS A CA 1
ATOM 928 C C . LYS A 1 115 ? -18.334 9.017 1.970 1.00 95.25 115 LYS A C 1
ATOM 930 O O . L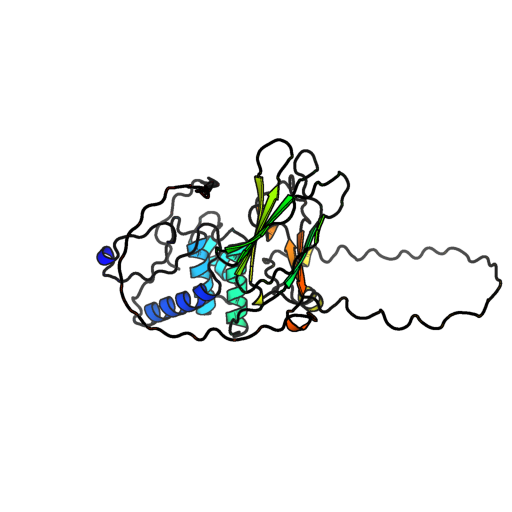YS A 1 115 ? -19.465 8.885 1.504 1.00 95.25 115 LYS A O 1
ATOM 935 N N . LEU A 1 116 ? -17.248 8.564 1.350 1.00 93.94 116 LEU A N 1
ATOM 936 C CA . LEU A 1 116 ? -17.292 7.870 0.069 1.00 93.94 116 LEU A CA 1
ATOM 937 C C . LEU A 1 116 ? -17.621 6.397 0.285 1.00 93.94 116 LEU A C 1
ATOM 939 O O . LEU A 1 116 ? -17.085 5.741 1.178 1.00 93.94 116 LEU A O 1
ATOM 943 N N . VAL A 1 117 ? -18.463 5.862 -0.593 1.00 94.00 117 VAL A N 1
ATOM 944 C CA . VAL A 1 117 ? -18.682 4.420 -0.702 1.00 94.00 117 VAL A CA 1
ATOM 945 C C . VAL A 1 117 ? -17.691 3.880 -1.721 1.00 94.00 117 VAL A C 1
ATOM 947 O O . VAL A 1 117 ? -17.704 4.291 -2.885 1.00 94.00 117 VAL A O 1
ATOM 950 N N . TYR A 1 118 ? -16.823 2.972 -1.279 1.00 95.94 118 TYR A N 1
ATOM 951 C CA . TYR A 1 118 ? -15.897 2.294 -2.174 1.00 95.94 118 TYR A CA 1
ATOM 952 C C . TYR A 1 118 ? -16.663 1.462 -3.207 1.00 95.94 118 TYR A C 1
ATOM 954 O O . TYR A 1 118 ? -17.624 0.764 -2.883 1.00 95.94 118 TYR A O 1
ATOM 962 N N . LYS A 1 119 ? -16.206 1.532 -4.456 1.00 93.50 119 LYS A N 1
ATOM 963 C CA . LYS A 1 119 ? -16.630 0.647 -5.538 1.00 93.50 119 LYS A CA 1
ATOM 964 C C . LYS A 1 119 ? -15.412 0.286 -6.388 1.00 93.50 119 LYS A C 1
ATOM 966 O O . LYS A 1 119 ? -14.605 1.175 -6.663 1.00 93.50 119 LYS A O 1
ATOM 971 N N . PRO A 1 120 ? -15.271 -0.965 -6.846 1.00 92.88 120 PRO A N 1
ATOM 972 C CA . PRO A 1 120 ? -14.195 -1.322 -7.759 1.00 92.88 120 PRO A CA 1
ATOM 973 C C . PRO A 1 120 ? -14.267 -0.498 -9.055 1.00 92.88 120 PRO A C 1
ATOM 975 O O . PRO A 1 120 ? -15.334 -0.358 -9.657 1.00 92.88 120 PRO A O 1
ATOM 978 N N . VAL A 1 121 ? -13.132 0.055 -9.488 1.00 94.81 121 VAL A N 1
ATOM 979 C CA . VAL A 1 121 ? -13.010 0.818 -10.742 1.00 94.81 121 VAL A CA 1
ATOM 980 C C . VAL A 1 121 ? -12.112 0.044 -11.693 1.00 94.81 121 VAL A C 1
ATOM 982 O O . VAL A 1 121 ? -10.977 -0.265 -11.349 1.00 94.81 121 VAL A O 1
ATOM 985 N N . THR A 1 122 ? -12.591 -0.283 -12.892 1.00 96.44 122 THR A N 1
ATOM 986 C CA . THR A 1 122 ? -11.738 -0.930 -13.899 1.00 96.44 122 THR A CA 1
ATOM 987 C C . THR A 1 122 ? -10.997 0.120 -14.717 1.00 96.44 122 THR A C 1
ATOM 989 O O . THR A 1 122 ? -11.608 1.051 -15.241 1.00 96.44 122 THR A O 1
ATOM 992 N N . LEU A 1 123 ? -9.686 -0.055 -14.842 1.00 96.38 123 LEU A N 1
ATOM 993 C CA . LEU A 1 123 ? -8.792 0.744 -15.676 1.00 96.38 123 LEU A CA 1
ATOM 994 C C . LEU A 1 123 ? -8.004 -0.181 -16.602 1.00 96.38 123 LEU A C 1
ATOM 996 O O . LEU A 1 123 ? -7.857 -1.367 -16.321 1.00 96.38 123 LEU A O 1
ATOM 1000 N N . ILE A 1 124 ? -7.475 0.355 -17.694 1.00 97.00 124 ILE A N 1
ATOM 1001 C CA . ILE A 1 124 ? -6.582 -0.378 -18.599 1.00 97.00 124 ILE A CA 1
ATOM 1002 C C . ILE A 1 124 ? -5.188 0.216 -18.470 1.00 97.00 124 ILE A C 1
ATOM 1004 O O . ILE A 1 124 ? -5.032 1.422 -18.656 1.00 97.00 124 ILE A O 1
ATOM 1008 N N . LEU A 1 125 ? -4.188 -0.617 -18.180 1.00 97.06 125 LEU A N 1
ATOM 1009 C CA . LEU A 1 125 ? -2.784 -0.202 -18.156 1.00 97.06 125 LEU A CA 1
ATOM 1010 C C . LEU A 1 125 ? -2.297 0.139 -19.572 1.00 97.06 125 LEU A C 1
ATOM 1012 O O . LEU A 1 125 ? -2.527 -0.629 -20.508 1.00 97.06 125 LEU A O 1
ATOM 1016 N N . ARG A 1 126 ? -1.626 1.287 -19.728 1.00 95.44 126 ARG A N 1
ATOM 1017 C CA . ARG A 1 126 ? -1.096 1.766 -21.018 1.00 95.44 126 ARG A CA 1
ATOM 1018 C C . ARG A 1 126 ? 0.413 1.788 -21.067 1.00 95.44 126 ARG A C 1
ATOM 1020 O O . ARG A 1 126 ? 0.996 1.187 -21.966 1.00 95.44 126 ARG A O 1
ATOM 1027 N N . SER A 1 127 ? 1.022 2.440 -20.087 1.00 96.94 127 SER A N 1
ATOM 1028 C CA . SER A 1 127 ? 2.468 2.539 -19.986 1.00 96.94 127 SER A CA 1
ATOM 1029 C C . SER A 1 127 ? 2.897 2.574 -18.519 1.00 96.94 127 SER A C 1
ATOM 1031 O O . SER A 1 127 ? 2.130 2.964 -17.629 1.00 96.94 127 SER A O 1
ATOM 1033 N N . ILE A 1 128 ? 4.127 2.137 -18.253 1.00 97.94 128 ILE A N 1
ATOM 1034 C CA . ILE A 1 128 ? 4.817 2.440 -16.997 1.00 97.94 128 ILE A CA 1
ATOM 1035 C C . ILE A 1 128 ? 6.153 3.086 -17.318 1.00 97.94 128 ILE A C 1
ATOM 1037 O O . ILE A 1 128 ? 6.979 2.509 -18.024 1.00 97.94 128 ILE A O 1
ATOM 1041 N N . ILE A 1 129 ? 6.385 4.259 -16.746 1.00 97.31 129 ILE A N 1
ATOM 1042 C CA . ILE A 1 129 ? 7.580 5.061 -16.963 1.00 97.31 129 ILE A CA 1
ATOM 1043 C C . ILE A 1 129 ? 8.379 5.117 -15.662 1.00 97.31 129 ILE A C 1
ATOM 1045 O O . ILE A 1 129 ? 7.832 5.400 -14.600 1.00 97.31 129 ILE A O 1
ATOM 1049 N N . MET A 1 130 ? 9.684 4.860 -15.739 1.00 96.00 130 MET A N 1
ATOM 1050 C CA . MET A 1 130 ? 10.633 5.057 -14.643 1.00 96.00 130 MET A CA 1
ATOM 1051 C C . MET A 1 130 ? 11.604 6.177 -14.997 1.00 96.00 130 MET A C 1
ATOM 1053 O O . MET A 1 130 ? 12.294 6.091 -16.018 1.00 96.00 130 MET A O 1
ATOM 1057 N N . GLU A 1 131 ? 11.709 7.190 -14.140 1.00 94.94 131 GLU A N 1
ATOM 1058 C CA . GLU A 1 131 ? 12.673 8.273 -14.317 1.00 94.94 131 GLU A CA 1
ATOM 1059 C C . GLU A 1 131 ? 13.167 8.857 -12.981 1.00 94.94 131 GLU A C 1
ATOM 1061 O O . GLU A 1 131 ? 12.371 9.034 -12.060 1.00 94.94 131 GLU A O 1
ATOM 1066 N N . PRO A 1 132 ? 14.464 9.189 -12.856 1.00 94.62 132 PRO A N 1
ATOM 1067 C CA . PRO A 1 132 ? 15.569 8.783 -13.728 1.00 94.62 132 PRO A CA 1
ATOM 1068 C C . PRO A 1 132 ? 15.769 7.257 -13.806 1.00 94.62 132 PRO A C 1
ATOM 1070 O O . PRO A 1 132 ? 15.193 6.494 -13.036 1.00 94.62 132 PRO A O 1
ATOM 1073 N N . VAL A 1 133 ? 16.594 6.782 -14.741 1.00 93.50 133 VAL A N 1
ATOM 1074 C CA . VAL A 1 133 ? 16.925 5.348 -14.849 1.00 93.50 133 VAL A CA 1
ATOM 1075 C C . VAL A 1 133 ? 17.645 4.850 -13.583 1.00 93.50 133 VAL A C 1
ATOM 1077 O O . VAL A 1 133 ? 18.676 5.425 -13.226 1.00 93.50 133 VAL A O 1
ATOM 1080 N N . PRO A 1 134 ? 17.185 3.757 -12.939 1.00 93.06 134 PRO A N 1
ATOM 1081 C CA . PRO A 1 134 ? 17.881 3.169 -11.795 1.00 93.06 134 PRO A CA 1
ATOM 1082 C C . PRO A 1 134 ? 19.282 2.642 -12.140 1.00 93.06 134 PRO A C 1
ATOM 1084 O O . PRO A 1 134 ? 19.495 2.018 -13.185 1.00 93.06 134 PRO A O 1
ATOM 1087 N N . THR A 1 135 ? 20.234 2.835 -11.230 1.00 90.19 135 THR A N 1
ATOM 1088 C CA . THR A 1 135 ? 21.662 2.543 -11.423 1.00 90.19 135 THR A CA 1
ATOM 1089 C C . THR A 1 135 ? 22.073 1.222 -10.780 1.00 90.19 135 THR A C 1
ATOM 1091 O O . THR A 1 135 ? 22.851 1.185 -9.828 1.00 90.19 135 THR A O 1
ATOM 1094 N N . PHE A 1 136 ? 21.585 0.115 -11.334 1.00 87.81 136 PHE A N 1
ATOM 1095 C CA . PHE A 1 136 ? 22.097 -1.220 -11.005 1.00 87.81 136 PHE A CA 1
ATOM 1096 C C . PHE A 1 136 ? 23.418 -1.482 -11.764 1.00 87.81 136 PHE A C 1
ATOM 1098 O O . PHE A 1 136 ? 23.879 -0.628 -12.526 1.00 87.81 136 PHE A O 1
ATOM 1105 N N . ASN A 1 137 ? 24.084 -2.620 -11.541 1.00 81.94 137 ASN A N 1
ATOM 1106 C CA . ASN A 1 137 ? 25.145 -3.169 -12.410 1.00 81.94 137 ASN A CA 1
ATOM 1107 C C . ASN A 1 137 ? 26.143 -2.147 -13.023 1.00 81.94 137 ASN A C 1
ATOM 1109 O O . ASN A 1 137 ? 26.389 -2.156 -14.231 1.00 81.94 137 ASN A O 1
ATOM 1113 N N . GLY A 1 138 ? 26.690 -1.215 -12.232 1.00 74.81 138 GLY A N 1
ATOM 1114 C CA . GLY A 1 138 ? 27.633 -0.203 -12.737 1.00 74.81 138 GLY A CA 1
ATOM 1115 C C . GLY A 1 138 ? 27.012 0.866 -13.657 1.00 74.81 138 GLY A C 1
ATOM 1116 O O . GLY A 1 138 ? 27.646 1.295 -14.631 1.00 74.81 138 GLY A O 1
ATOM 1117 N N . GLY A 1 139 ? 25.775 1.280 -13.360 1.00 77.00 139 GLY A N 1
ATOM 1118 C CA . GLY A 1 139 ? 25.049 2.371 -14.023 1.00 77.00 139 GLY A CA 1
ATOM 1119 C C . GLY A 1 139 ? 24.054 1.929 -15.105 1.00 77.00 139 GLY A C 1
ATOM 1120 O O . GLY A 1 139 ? 23.711 2.730 -15.971 1.00 77.00 139 GLY A O 1
ATOM 1121 N N . THR A 1 140 ? 23.626 0.664 -15.100 1.00 83.25 140 THR A N 1
ATOM 1122 C CA . THR A 1 140 ? 22.639 0.100 -16.041 1.00 83.25 140 THR A CA 1
ATOM 1123 C C . THR A 1 140 ? 21.650 -0.805 -15.309 1.00 83.25 140 THR A C 1
ATOM 1125 O O . THR A 1 140 ? 21.905 -1.236 -14.196 1.00 83.25 140 THR A O 1
ATOM 1128 N N . CYS A 1 141 ? 20.519 -1.149 -15.908 1.00 91.38 141 CYS A N 1
ATOM 1129 C CA . CYS A 1 141 ? 19.642 -2.181 -15.358 1.00 91.38 141 CYS A CA 1
ATOM 1130 C C . CYS A 1 141 ? 19.028 -3.016 -16.481 1.00 91.38 141 CYS A C 1
ATOM 1132 O O . CYS A 1 141 ? 19.042 -2.634 -17.653 1.00 91.38 141 CYS A O 1
ATOM 1134 N N . SER A 1 142 ? 18.500 -4.175 -16.109 1.00 95.12 142 SER A N 1
ATOM 1135 C CA . SER A 1 142 ? 17.719 -5.043 -16.983 1.00 95.12 142 SER A CA 1
ATOM 1136 C C . SER A 1 142 ? 16.343 -5.301 -16.363 1.00 95.12 142 SER A C 1
ATOM 1138 O O . SER A 1 142 ? 16.079 -6.407 -15.881 1.00 95.12 142 SER A O 1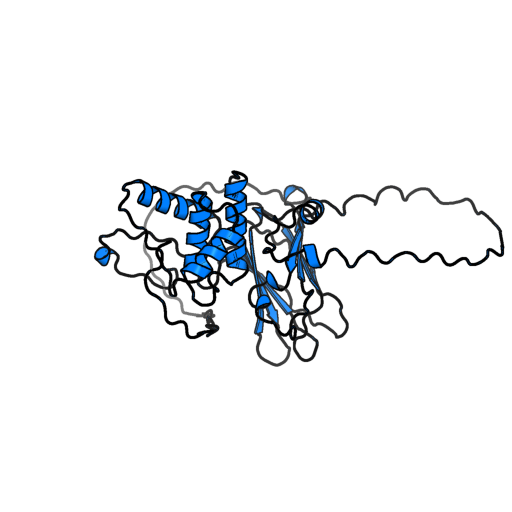
ATOM 1140 N N . PRO A 1 143 ? 15.499 -4.259 -16.247 1.00 96.38 143 PRO A N 1
ATOM 1141 C CA . PRO A 1 143 ? 14.265 -4.347 -15.494 1.00 96.38 143 PRO A CA 1
ATOM 1142 C C . PRO A 1 143 ? 13.169 -5.080 -16.267 1.00 96.38 143 PRO A C 1
ATOM 1144 O O . PRO A 1 143 ? 13.029 -4.944 -17.483 1.00 96.38 143 PRO A O 1
ATOM 1147 N N . TYR A 1 144 ? 12.347 -5.796 -15.515 1.00 97.56 144 TYR A N 1
ATOM 1148 C CA . TYR A 1 144 ? 11.022 -6.251 -15.912 1.00 97.56 144 TYR A CA 1
ATOM 1149 C C . TYR A 1 144 ? 10.082 -6.134 -14.713 1.00 97.56 144 TYR A C 1
ATOM 1151 O O . TYR A 1 144 ? 10.539 -5.993 -13.573 1.00 97.56 144 TYR A O 1
ATOM 1159 N N . PHE A 1 145 ? 8.777 -6.200 -14.950 1.00 98.12 145 PHE A N 1
ATOM 1160 C CA . PHE A 1 145 ? 7.794 -6.182 -13.876 1.00 98.12 145 PHE A CA 1
ATOM 1161 C C . PHE A 1 145 ? 6.729 -7.252 -14.037 1.00 98.12 145 PHE A C 1
ATOM 1163 O O . PHE A 1 145 ? 6.525 -7.825 -15.109 1.00 98.12 145 PHE A O 1
ATOM 1170 N N . VAL A 1 146 ? 6.040 -7.502 -12.930 1.00 98.50 146 VAL A N 1
ATOM 1171 C CA . VAL A 1 146 ? 4.882 -8.384 -12.865 1.00 98.50 146 VAL A CA 1
ATOM 1172 C C . VAL A 1 146 ? 3.728 -7.629 -12.215 1.00 98.50 146 VAL A C 1
ATOM 1174 O O . VAL A 1 146 ? 3.914 -7.004 -11.168 1.00 98.50 146 VAL A O 1
ATOM 1177 N N . VAL A 1 147 ? 2.551 -7.688 -12.839 1.00 98.56 147 VAL A N 1
ATOM 1178 C CA . VAL A 1 147 ? 1.302 -7.106 -12.327 1.00 98.56 147 VAL A CA 1
ATOM 1179 C C . VAL A 1 147 ? 0.479 -8.213 -11.690 1.00 98.56 147 VAL A C 1
ATOM 1181 O O . VAL A 1 147 ? 0.240 -9.248 -12.316 1.00 98.56 147 VAL A O 1
ATOM 1184 N N . TYR A 1 148 ? 0.017 -7.979 -10.468 1.00 98.50 148 TYR A N 1
ATOM 1185 C CA . TYR A 1 148 ? -0.903 -8.858 -9.764 1.00 98.50 148 TYR A CA 1
ATOM 1186 C C . TYR A 1 148 ? -2.163 -8.095 -9.375 1.00 98.50 148 TYR A C 1
ATOM 1188 O O . TYR A 1 148 ? -2.087 -6.948 -8.937 1.00 98.50 148 TYR A O 1
ATOM 1196 N N . GLN A 1 149 ? -3.303 -8.767 -9.472 1.00 96.50 149 GLN A N 1
ATOM 1197 C CA . GLN A 1 149 ? -4.536 -8.364 -8.808 1.00 96.50 149 GLN A CA 1
ATOM 1198 C C . GLN A 1 149 ? -4.841 -9.419 -7.753 1.00 96.50 149 GLN A C 1
ATOM 1200 O O . GLN A 1 149 ? -4.986 -10.603 -8.072 1.00 96.50 149 GLN A O 1
ATOM 1205 N N . LEU A 1 150 ? -4.878 -9.000 -6.487 1.00 88.94 150 LEU A N 1
ATOM 1206 C CA . LEU A 1 150 ? -4.869 -9.918 -5.346 1.00 88.94 150 LEU A CA 1
ATOM 1207 C C . LEU A 1 150 ? -3.692 -10.914 -5.455 1.00 88.94 150 LEU A C 1
ATOM 1209 O O . LEU A 1 150 ? -2.531 -10.507 -5.449 1.00 88.94 150 LEU A O 1
ATOM 1213 N N . LYS A 1 151 ? -3.981 -12.217 -5.570 1.00 88.00 151 LYS A N 1
ATOM 1214 C CA . LYS A 1 151 ? -2.985 -13.295 -5.718 1.00 88.00 151 LYS A CA 1
ATOM 1215 C C . LYS A 1 151 ? -2.788 -13.748 -7.169 1.00 88.00 151 LYS A C 1
ATOM 1217 O O . LYS A 1 151 ? -1.922 -14.578 -7.434 1.00 88.00 151 LYS A O 1
ATOM 1222 N N . THR A 1 152 ? -3.553 -13.203 -8.113 1.00 95.75 152 THR A N 1
ATOM 1223 C CA . THR A 1 152 ? -3.513 -13.608 -9.521 1.00 95.75 152 THR A CA 1
ATOM 1224 C C . THR A 1 152 ? -2.516 -12.756 -10.290 1.00 95.75 152 THR A C 1
ATOM 1226 O O . THR A 1 152 ? -2.612 -11.529 -10.302 1.00 95.75 152 THR A O 1
ATOM 1229 N N . LYS A 1 153 ? -1.569 -13.408 -10.968 1.00 97.94 153 LYS A N 1
ATOM 1230 C CA . LYS A 1 153 ? -0.652 -12.761 -11.911 1.00 97.94 153 LYS A CA 1
ATOM 1231 C C . LYS A 1 153 ? -1.408 -12.411 -13.193 1.00 97.94 153 LYS A C 1
ATOM 1233 O O . LYS A 1 153 ? -1.858 -13.316 -13.887 1.00 97.94 153 LYS A O 1
ATOM 1238 N N . LEU A 1 154 ? -1.518 -11.123 -13.506 1.00 97.50 154 LEU A N 1
ATOM 1239 C CA . LEU A 1 154 ? -2.213 -10.636 -14.702 1.00 97.50 154 LEU A CA 1
ATOM 1240 C C . LEU A 1 154 ? -1.279 -10.468 -15.898 1.00 97.50 154 LEU A C 1
ATOM 1242 O O . LEU A 1 154 ? -1.660 -10.766 -17.021 1.00 97.50 154 LEU A O 1
ATOM 1246 N N . TYR A 1 155 ? -0.062 -9.978 -15.660 1.00 98.06 155 TYR A N 1
ATOM 1247 C CA . TYR A 1 155 ? 0.867 -9.630 -16.732 1.00 98.06 155 TYR A CA 1
ATOM 1248 C C . TYR A 1 155 ? 2.315 -9.756 -16.270 1.00 98.06 155 TYR A C 1
ATOM 1250 O O . TYR A 1 155 ? 2.631 -9.530 -15.100 1.00 98.06 155 TYR A O 1
ATOM 1258 N N . THR A 1 156 ? 3.209 -10.109 -17.189 1.00 97.81 156 THR A N 1
ATOM 1259 C CA . THR A 1 156 ? 4.663 -10.056 -16.998 1.00 97.81 156 THR A CA 1
ATOM 1260 C C . THR A 1 156 ? 5.271 -9.340 -18.188 1.00 97.81 156 THR A C 1
ATOM 1262 O O . THR A 1 156 ? 5.089 -9.771 -19.322 1.00 97.81 156 THR A O 1
ATOM 1265 N N . SER A 1 157 ? 6.004 -8.260 -17.934 1.00 97.69 157 SER A N 1
ATOM 1266 C CA . SER A 1 157 ? 6.630 -7.508 -19.013 1.00 97.69 157 SER A CA 1
ATOM 1267 C C . SER A 1 157 ? 7.807 -8.269 -19.625 1.00 97.69 157 SER A C 1
ATOM 1269 O O . SER A 1 157 ? 8.476 -9.048 -18.932 1.00 97.69 157 SER A O 1
ATOM 1271 N N . PRO A 1 158 ? 8.169 -7.960 -20.880 1.00 95.62 158 PRO A N 1
ATOM 1272 C CA . PRO A 1 158 ? 9.499 -8.256 -21.386 1.00 95.62 158 PRO A CA 1
ATOM 1273 C C . PRO A 1 158 ? 10.583 -7.625 -20.501 1.00 95.62 158 PRO A C 1
ATOM 1275 O O . PRO A 1 158 ? 10.358 -6.607 -19.834 1.00 95.62 158 PRO A O 1
ATOM 1278 N N . VAL A 1 159 ? 11.775 -8.220 -20.520 1.00 95.62 159 VAL A N 1
ATOM 1279 C CA . VAL A 1 159 ? 12.972 -7.635 -19.904 1.00 95.62 159 VAL A CA 1
ATOM 1280 C C . VAL A 1 159 ? 13.523 -6.569 -20.840 1.00 95.62 159 VAL A C 1
ATOM 1282 O O . VAL A 1 159 ? 13.801 -6.852 -22.004 1.00 95.62 159 VAL A O 1
ATOM 1285 N N . LEU A 1 160 ? 13.703 -5.348 -20.339 1.00 92.75 160 LEU A N 1
ATOM 1286 C CA . LEU A 1 160 ? 14.332 -4.277 -21.107 1.00 92.75 160 LEU A CA 1
ATOM 1287 C C . LEU A 1 160 ? 15.837 -4.261 -20.858 1.00 92.75 160 LEU A C 1
ATOM 1289 O O . LEU A 1 160 ? 16.273 -4.191 -19.717 1.00 92.75 160 LEU A O 1
ATOM 1293 N N . GLU A 1 161 ? 16.650 -4.261 -21.912 1.00 88.06 161 GLU A N 1
ATOM 1294 C CA . GLU A 1 161 ? 18.091 -4.021 -21.787 1.00 88.06 161 GLU A CA 1
ATOM 1295 C C . GLU A 1 161 ? 18.395 -2.525 -21.889 1.00 88.06 161 GLU A C 1
ATOM 1297 O O . GLU A 1 161 ? 18.244 -1.902 -22.945 1.00 88.06 161 GLU A O 1
ATOM 1302 N N . VAL A 1 162 ? 18.846 -1.931 -20.785 1.00 85.25 162 VAL A N 1
ATOM 1303 C CA . VAL A 1 162 ? 19.067 -0.487 -20.720 1.00 85.25 162 VAL A CA 1
ATOM 1304 C C . VAL A 1 162 ? 20.512 -0.142 -21.048 1.00 85.25 162 VAL A C 1
ATOM 1306 O O . VAL A 1 162 ? 21.441 -0.464 -20.307 1.00 85.25 162 VAL A O 1
ATOM 1309 N N . LYS A 1 163 ? 20.703 0.580 -22.155 1.00 76.81 163 LYS A N 1
ATOM 1310 C CA . LYS A 1 163 ? 21.992 1.196 -22.498 1.00 76.81 163 LYS A CA 1
ATOM 1311 C C . LYS A 1 163 ? 22.270 2.399 -21.590 1.00 76.81 163 LYS A C 1
ATOM 1313 O O . LYS A 1 163 ? 21.348 3.104 -21.177 1.00 76.81 163 LYS A O 1
ATOM 1318 N N . ARG A 1 164 ? 23.555 2.671 -21.338 1.00 74.69 164 ARG A N 1
ATOM 1319 C CA . ARG A 1 164 ? 24.013 3.875 -20.619 1.00 74.69 164 ARG A CA 1
ATOM 1320 C C . ARG A 1 164 ? 23.444 5.151 -21.269 1.00 74.69 164 ARG A C 1
ATOM 1322 O O . ARG A 1 164 ? 23.258 5.193 -22.483 1.00 74.69 164 ARG A O 1
ATOM 1329 N N . ASN A 1 165 ? 23.202 6.185 -20.459 1.00 78.94 165 ASN A N 1
ATOM 1330 C CA . ASN A 1 165 ? 22.717 7.527 -20.843 1.00 78.94 165 ASN A CA 1
ATOM 1331 C C . ASN A 1 165 ? 21.223 7.664 -21.197 1.00 78.94 165 ASN A C 1
ATOM 1333 O O . ASN A 1 165 ? 20.791 8.737 -21.621 1.00 78.94 165 ASN A O 1
ATOM 1337 N N . LYS A 1 166 ? 20.404 6.626 -21.003 1.00 85.38 166 LYS A N 1
ATOM 1338 C CA . LYS A 1 166 ? 18.942 6.788 -21.009 1.00 85.38 166 LYS A CA 1
ATOM 1339 C C . LYS A 1 166 ? 18.520 7.631 -19.798 1.00 85.38 166 LYS A C 1
ATOM 1341 O O . LYS A 1 166 ? 18.999 7.393 -18.695 1.00 85.38 166 LYS A O 1
ATOM 1346 N N . LYS A 1 167 ? 17.636 8.614 -20.010 1.00 87.31 167 LYS A N 1
ATOM 1347 C CA . LYS A 1 167 ? 17.073 9.448 -18.929 1.00 87.31 167 LYS A CA 1
ATOM 1348 C C . LYS A 1 167 ? 15.880 8.785 -18.245 1.00 87.31 167 LYS A C 1
ATOM 1350 O O . LYS A 1 167 ? 15.764 8.866 -17.031 1.00 87.31 167 LYS A O 1
ATOM 1355 N N . PHE A 1 168 ? 15.057 8.086 -19.019 1.00 92.31 168 PHE A N 1
ATOM 1356 C CA . PHE A 1 168 ? 13.878 7.366 -18.552 1.00 92.31 168 PHE A CA 1
ATOM 1357 C C . PHE A 1 168 ? 13.764 6.001 -19.243 1.00 92.31 168 PHE A C 1
ATOM 1359 O O . PHE A 1 168 ? 14.376 5.768 -20.296 1.00 92.31 168 PHE A O 1
ATOM 1366 N N . LEU A 1 169 ? 12.965 5.115 -18.653 1.00 93.00 169 LEU A N 1
ATOM 1367 C CA . LEU A 1 169 ? 12.517 3.848 -19.233 1.00 93.00 169 LEU A CA 1
ATOM 1368 C C . LEU A 1 169 ? 11.006 3.896 -19.386 1.00 93.00 169 LEU A C 1
ATOM 1370 O O . LEU A 1 169 ? 10.343 4.254 -18.424 1.00 93.00 169 LEU A O 1
ATOM 1374 N N . SER A 1 170 ? 10.486 3.512 -20.551 1.00 94.88 170 SER A N 1
ATOM 1375 C CA . SER A 1 170 ? 9.050 3.290 -20.744 1.00 94.88 170 SER A CA 1
ATOM 1376 C C . SER A 1 170 ? 8.802 1.822 -21.056 1.00 94.88 170 SER A C 1
ATOM 1378 O O . SER A 1 170 ? 9.516 1.231 -21.872 1.00 94.88 170 SER A O 1
ATOM 1380 N N . PHE A 1 171 ? 7.798 1.255 -20.403 1.00 96.06 171 PHE A N 1
ATOM 1381 C CA . PHE A 1 171 ? 7.226 -0.039 -20.718 1.00 96.06 171 PHE A CA 1
ATOM 1382 C C . PHE A 1 171 ? 5.850 0.183 -21.326 1.00 96.06 171 PHE A C 1
ATOM 1384 O O . PHE A 1 171 ? 4.899 0.475 -20.604 1.00 96.06 171 PHE A O 1
ATOM 1391 N N . GLU A 1 172 ? 5.753 0.015 -22.639 1.00 94.12 172 GLU A N 1
ATOM 1392 C CA . GLU A 1 172 ? 4.474 0.021 -23.343 1.00 94.12 172 GLU A CA 1
ATOM 1393 C C . GLU A 1 172 ? 3.829 -1.364 -23.251 1.00 94.12 172 GLU A C 1
ATOM 1395 O O . GLU A 1 172 ? 4.500 -2.389 -23.422 1.00 94.12 172 GLU A O 1
ATOM 1400 N N . PHE A 1 173 ? 2.526 -1.404 -22.990 1.00 91.00 173 PHE A N 1
ATOM 1401 C CA . PHE A 1 173 ? 1.773 -2.653 -22.989 1.00 91.00 173 PHE A CA 1
ATOM 1402 C C . PHE A 1 173 ? 1.365 -3.005 -24.421 1.00 91.00 173 PHE A C 1
ATOM 1404 O O . PHE A 1 173 ? 0.645 -2.260 -25.083 1.00 91.00 173 PHE A O 1
ATOM 1411 N N . THR A 1 174 ? 1.828 -4.157 -24.908 1.00 82.94 174 THR A N 1
ATOM 1412 C CA . THR A 1 174 ? 1.477 -4.672 -26.243 1.00 82.94 174 THR A CA 1
ATOM 1413 C C . THR A 1 174 ? 0.107 -5.345 -26.276 1.00 82.94 174 THR A C 1
ATOM 1415 O O . THR A 1 174 ? -0.473 -5.517 -27.343 1.00 82.94 174 THR A O 1
ATOM 1418 N N . GLU A 1 175 ? -0.403 -5.733 -25.110 1.00 90.31 175 GLU A N 1
ATOM 1419 C CA . GLU A 1 175 ? -1.718 -6.334 -24.915 1.00 90.31 175 GLU A CA 1
ATOM 1420 C C . GLU A 1 175 ? -2.559 -5.486 -23.955 1.00 90.31 175 GLU A C 1
ATOM 1422 O O . GLU A 1 175 ? -2.035 -4.721 -23.146 1.00 90.31 175 GLU A O 1
ATOM 1427 N N . THR A 1 176 ? -3.883 -5.603 -24.052 1.00 94.38 176 THR A N 1
ATOM 1428 C CA . THR A 1 176 ? -4.790 -4.880 -23.153 1.00 94.38 176 THR A CA 1
ATOM 1429 C C . THR A 1 176 ? -4.796 -5.564 -21.792 1.00 94.38 176 THR A C 1
ATOM 1431 O O . THR A 1 176 ? -5.274 -6.688 -21.678 1.00 94.38 176 THR A O 1
ATOM 1434 N N . VAL A 1 177 ? -4.310 -4.876 -20.755 1.00 96.94 177 VAL A N 1
ATOM 1435 C CA . VAL A 1 177 ? -4.288 -5.397 -19.379 1.00 96.94 177 VAL A CA 1
ATOM 1436 C C . VAL A 1 177 ? -5.288 -4.618 -18.517 1.00 96.94 177 VAL A C 1
ATOM 1438 O O . VAL A 1 177 ? -4.951 -3.538 -18.015 1.00 96.94 177 VAL A O 1
ATOM 1441 N N . PRO A 1 178 ? -6.531 -5.114 -18.360 1.00 97.38 178 PRO A N 1
ATOM 1442 C CA . PRO A 1 178 ? -7.496 -4.522 -17.445 1.00 97.38 178 PRO A CA 1
ATOM 1443 C C . PRO A 1 178 ? -7.114 -4.827 -15.992 1.00 97.38 178 PRO A C 1
ATOM 1445 O O . PRO A 1 178 ? -6.721 -5.943 -15.655 1.00 97.38 178 PRO A O 1
ATOM 1448 N N . VAL A 1 179 ? -7.260 -3.833 -15.124 1.00 97.88 179 VAL A N 1
ATOM 1449 C CA . VAL A 1 179 ? -6.994 -3.919 -13.686 1.00 97.88 179 VAL A CA 1
ATOM 1450 C C . VAL A 1 179 ? -8.151 -3.316 -12.897 1.00 97.88 179 VAL A C 1
ATOM 1452 O O . VAL A 1 179 ? -8.724 -2.307 -13.308 1.00 97.88 179 VAL A O 1
ATOM 1455 N N . CYS A 1 180 ? -8.512 -3.925 -11.767 1.00 97.56 180 CYS A N 1
ATOM 1456 C CA . CYS A 1 180 ? -9.631 -3.481 -10.939 1.00 97.56 180 CYS A CA 1
ATOM 1457 C C . CYS A 1 180 ? -9.376 -3.740 -9.445 1.00 97.56 180 CYS A C 1
ATOM 1459 O O . CYS A 1 180 ? -9.040 -4.855 -9.051 1.00 97.56 180 CYS A O 1
ATOM 1461 N N . GLY A 1 181 ? -9.575 -2.722 -8.604 1.00 97.75 181 GLY A N 1
ATOM 1462 C CA . GLY A 1 181 ? -9.385 -2.814 -7.158 1.00 97.75 181 GLY A CA 1
ATOM 1463 C C . GLY A 1 181 ? -7.913 -2.753 -6.757 1.00 97.75 181 GLY A C 1
ATOM 1464 O O . GLY A 1 181 ? -7.188 -1.879 -7.229 1.00 97.75 181 GLY A O 1
ATOM 1465 N N . ASP A 1 182 ? -7.490 -3.655 -5.868 1.00 98.38 182 ASP A N 1
ATOM 1466 C CA . ASP A 1 182 ? -6.147 -3.686 -5.275 1.00 98.38 182 ASP A CA 1
ATOM 1467 C C . ASP A 1 182 ? -5.121 -4.342 -6.216 1.00 98.38 182 ASP A C 1
ATOM 1469 O O . ASP A 1 182 ? -5.171 -5.548 -6.489 1.00 98.38 182 ASP A O 1
ATOM 1473 N N . ILE A 1 183 ? -4.160 -3.545 -6.688 1.00 98.69 183 ILE A N 1
ATOM 1474 C CA . ILE A 1 183 ? -3.154 -3.941 -7.677 1.00 98.69 183 ILE A CA 1
ATOM 1475 C C . ILE A 1 183 ? -1.757 -3.819 -7.090 1.00 98.69 183 ILE A C 1
ATOM 1477 O O . ILE A 1 183 ? -1.385 -2.783 -6.537 1.00 98.69 183 ILE A O 1
ATOM 1481 N N . LYS A 1 184 ? -0.958 -4.866 -7.282 1.00 98.75 184 LYS A N 1
ATOM 1482 C CA . LYS A 1 184 ? 0.470 -4.896 -6.972 1.00 98.75 184 LYS A CA 1
ATOM 1483 C C . LYS A 1 184 ? 1.274 -4.885 -8.260 1.00 98.75 184 LYS A C 1
ATOM 1485 O O . LYS A 1 184 ? 1.049 -5.715 -9.138 1.00 98.75 184 LYS A O 1
ATOM 1490 N N . ILE A 1 185 ? 2.283 -4.024 -8.328 1.00 98.62 185 ILE A N 1
ATOM 1491 C CA . ILE A 1 185 ? 3.300 -4.071 -9.381 1.00 98.62 185 ILE A CA 1
ATOM 1492 C C . ILE A 1 185 ? 4.661 -4.284 -8.728 1.00 98.62 185 ILE A C 1
ATOM 1494 O O . ILE A 1 185 ? 5.065 -3.535 -7.840 1.00 98.62 185 ILE A O 1
ATOM 1498 N N . GLU A 1 186 ? 5.364 -5.334 -9.148 1.00 98.62 186 GLU A N 1
ATOM 1499 C CA . GLU A 1 186 ? 6.681 -5.701 -8.623 1.00 98.62 186 GLU A CA 1
ATOM 1500 C C . GLU A 1 186 ? 7.733 -5.656 -9.727 1.00 98.62 186 GLU A C 1
ATOM 1502 O O . GLU A 1 186 ? 7.618 -6.377 -10.717 1.00 98.62 186 GLU A O 1
ATOM 1507 N N . PHE A 1 187 ? 8.773 -4.845 -9.526 1.00 98.50 187 PHE A N 1
ATOM 1508 C CA . PHE A 1 187 ? 9.902 -4.696 -10.438 1.00 98.50 187 PHE A CA 1
ATOM 1509 C C . PHE A 1 187 ? 11.097 -5.538 -9.996 1.00 98.50 187 PHE A C 1
ATOM 1511 O O . PHE A 1 187 ? 11.467 -5.586 -8.816 1.00 98.50 187 PHE A O 1
ATOM 1518 N N . ARG A 1 188 ? 11.752 -6.167 -10.971 1.00 97.75 188 ARG A N 1
ATOM 1519 C CA . ARG A 1 188 ? 12.942 -6.999 -10.785 1.00 97.75 188 ARG A CA 1
ATOM 1520 C C . ARG A 1 188 ? 13.997 -6.665 -11.833 1.00 97.75 188 ARG A C 1
ATOM 1522 O O . ARG A 1 188 ? 13.669 -6.396 -12.983 1.00 97.75 188 ARG A O 1
ATOM 1529 N N . ASN A 1 189 ? 15.260 -6.716 -11.432 1.00 96.12 189 ASN A N 1
ATOM 1530 C CA . ASN A 1 189 ? 16.422 -6.552 -12.297 1.00 96.12 189 ASN A CA 1
ATOM 1531 C C . ASN A 1 189 ? 16.954 -7.946 -12.651 1.00 96.12 189 ASN A C 1
ATOM 1533 O O . ASN A 1 189 ? 17.387 -8.678 -11.762 1.00 96.12 189 ASN A O 1
ATOM 1537 N N . ARG A 1 190 ? 16.899 -8.329 -13.932 1.00 95.06 190 ARG A N 1
ATOM 1538 C CA . ARG A 1 190 ? 17.408 -9.612 -14.444 1.00 95.06 190 ARG A CA 1
ATOM 1539 C C . ARG A 1 190 ? 18.632 -9.373 -15.336 1.00 95.06 190 ARG A C 1
ATOM 1541 O O . ARG A 1 190 ? 18.472 -9.253 -16.551 1.00 95.06 190 ARG A O 1
ATOM 1548 N N . PRO A 1 191 ? 19.848 -9.275 -14.771 1.00 90.56 191 PRO A N 1
ATOM 1549 C CA . PRO A 1 191 ? 21.057 -9.171 -15.583 1.00 90.56 191 PRO A CA 1
ATOM 1550 C C . PRO A 1 191 ? 21.285 -10.435 -16.425 1.00 90.56 191 PRO A C 1
ATOM 1552 O O . PRO A 1 191 ? 20.821 -11.516 -16.074 1.00 90.56 191 PRO A O 1
ATOM 1555 N N . LYS A 1 192 ? 22.065 -10.313 -17.510 1.00 86.75 192 LYS A N 1
ATOM 1556 C CA . LYS A 1 192 ? 22.490 -11.468 -18.333 1.00 86.75 192 LYS A CA 1
ATOM 1557 C C . LYS A 1 192 ? 23.308 -12.489 -17.544 1.00 86.75 192 LYS A C 1
ATOM 1559 O O . LYS A 1 192 ? 23.221 -13.682 -17.804 1.00 86.75 192 LYS A O 1
ATOM 1564 N N . PHE A 1 193 ? 24.106 -11.999 -16.600 1.00 85.56 193 PHE A N 1
ATOM 1565 C CA . PHE A 1 193 ? 24.923 -12.801 -15.702 1.00 85.56 193 PHE A CA 1
ATOM 1566 C C . PHE A 1 193 ? 24.608 -12.394 -14.265 1.00 85.56 193 PHE A C 1
ATOM 1568 O O . PHE A 1 193 ? 24.642 -11.207 -13.944 1.00 85.56 193 PHE A O 1
ATOM 1575 N N . GLY A 1 194 ? 24.321 -13.371 -13.408 1.00 85.81 194 GLY A N 1
ATOM 1576 C CA . GLY A 1 194 ? 23.976 -13.145 -12.004 1.00 85.81 194 GLY A CA 1
ATOM 1577 C C . GLY A 1 194 ? 22.522 -13.474 -11.676 1.00 85.81 194 GLY A C 1
ATOM 1578 O O . GLY A 1 194 ? 21.749 -13.916 -12.526 1.00 85.81 194 GLY A O 1
ATOM 1579 N N . LYS A 1 195 ? 22.164 -13.297 -10.403 1.00 90.62 195 LYS A N 1
ATOM 1580 C CA . LYS A 1 195 ? 20.817 -13.585 -9.906 1.00 90.62 195 LYS A CA 1
ATOM 1581 C C . LYS A 1 195 ? 19.864 -12.440 -10.237 1.00 90.62 195 LYS A C 1
ATOM 1583 O O . LYS A 1 195 ? 20.254 -11.275 -10.245 1.00 90.62 195 LYS A O 1
ATOM 1588 N N . THR A 1 196 ? 18.603 -12.788 -10.489 1.00 93.94 196 THR A N 1
ATOM 1589 C CA . THR A 1 196 ? 17.531 -11.789 -10.544 1.00 93.94 196 THR A CA 1
ATOM 1590 C C . THR A 1 196 ? 17.327 -11.223 -9.146 1.00 93.94 196 THR A C 1
ATOM 1592 O O . THR A 1 196 ? 17.204 -11.986 -8.194 1.00 93.94 196 THR A O 1
ATOM 1595 N N . GLU A 1 197 ? 17.245 -9.904 -9.027 1.00 94.31 197 GLU A N 1
ATOM 1596 C CA . GLU A 1 197 ? 17.022 -9.233 -7.748 1.00 94.31 197 GLU A CA 1
ATOM 1597 C C . GLU A 1 197 ? 15.768 -8.357 -7.791 1.00 94.31 197 GLU A C 1
ATOM 1599 O O . GLU A 1 197 ? 15.418 -7.763 -8.815 1.00 94.31 197 GLU A O 1
ATOM 1604 N N . LYS A 1 198 ? 15.071 -8.256 -6.657 1.00 96.44 198 LYS A N 1
ATOM 1605 C CA . LYS A 1 198 ? 13.927 -7.351 -6.504 1.00 96.44 198 LYS A CA 1
ATOM 1606 C C . LYS A 1 198 ? 14.415 -5.906 -6.439 1.00 96.44 198 LYS A C 1
ATOM 1608 O O . LYS A 1 198 ? 15.202 -5.580 -5.550 1.00 96.44 198 LYS A O 1
ATOM 1613 N N . MET A 1 199 ? 13.887 -5.049 -7.312 1.00 97.38 199 MET A N 1
ATOM 1614 C CA . MET A 1 199 ? 14.183 -3.615 -7.317 1.00 97.38 199 MET A CA 1
ATOM 1615 C C . MET A 1 199 ? 13.315 -2.898 -6.283 1.00 97.38 199 MET A C 1
ATOM 1617 O O . MET A 1 199 ? 13.820 -2.349 -5.308 1.00 97.38 199 MET A O 1
ATOM 1621 N N . PHE A 1 200 ? 12.001 -2.942 -6.491 1.00 98.44 200 PHE A N 1
ATOM 1622 C CA . PHE A 1 200 ? 10.982 -2.342 -5.638 1.00 98.44 200 PHE A CA 1
ATOM 1623 C C . PHE A 1 200 ? 9.611 -2.914 -5.999 1.00 98.44 200 PHE A C 1
ATOM 1625 O O . PHE A 1 200 ? 9.459 -3.615 -7.003 1.00 98.44 200 PHE A O 1
ATOM 1632 N N . LEU A 1 201 ? 8.609 -2.617 -5.184 1.00 98.50 201 LEU A N 1
ATOM 1633 C CA . LEU A 1 201 ? 7.216 -2.895 -5.509 1.00 98.50 201 LEU A CA 1
ATOM 1634 C C . LEU A 1 201 ? 6.320 -1.799 -4.947 1.00 98.50 201 LEU A C 1
ATOM 1636 O O . LEU A 1 201 ? 6.760 -0.972 -4.150 1.00 98.50 201 LEU A O 1
ATOM 1640 N N . PHE A 1 202 ? 5.066 -1.792 -5.366 1.00 98.69 202 PHE A N 1
ATOM 1641 C CA . PHE A 1 202 ? 4.050 -0.947 -4.762 1.00 98.69 202 PHE A CA 1
ATOM 1642 C C . PHE A 1 202 ? 2.667 -1.556 -4.949 1.00 98.69 202 PHE A C 1
ATOM 1644 O O . PHE A 1 202 ? 2.404 -2.252 -5.934 1.00 98.69 202 PHE A O 1
ATOM 1651 N N . TRP A 1 203 ? 1.787 -1.256 -3.998 1.00 98.69 203 TRP A N 1
ATOM 1652 C CA . TRP A 1 203 ? 0.356 -1.495 -4.101 1.00 98.69 203 TRP A CA 1
ATOM 1653 C C . TRP A 1 203 ? -0.396 -0.187 -4.307 1.00 98.69 203 TRP A C 1
ATOM 1655 O O . TRP A 1 203 ? -0.091 0.813 -3.658 1.00 98.69 203 TRP A O 1
ATOM 1665 N N . PHE A 1 204 ? -1.424 -0.204 -5.141 1.00 98.50 204 PHE A N 1
ATOM 1666 C CA . PHE A 1 204 ? -2.390 0.884 -5.270 1.00 98.50 204 PHE A CA 1
ATOM 1667 C C . PHE A 1 204 ? -3.794 0.304 -5.424 1.00 98.50 204 PHE A C 1
ATOM 1669 O O . PHE A 1 204 ? -3.942 -0.891 -5.678 1.00 98.50 204 PHE A O 1
ATOM 1676 N N . ASN A 1 205 ? -4.815 1.141 -5.263 1.00 98.44 205 ASN A N 1
ATOM 1677 C CA . ASN A 1 205 ? -6.187 0.766 -5.571 1.00 98.44 205 ASN A CA 1
ATOM 1678 C C . ASN A 1 205 ? -6.726 1.674 -6.682 1.00 98.44 205 ASN A C 1
ATOM 1680 O O . ASN A 1 205 ? -6.570 2.896 -6.625 1.00 98.44 205 ASN A O 1
ATOM 1684 N N . THR A 1 206 ? -7.335 1.078 -7.708 1.00 97.44 206 THR A N 1
ATOM 1685 C CA . THR A 1 206 ? -7.791 1.791 -8.912 1.00 97.44 206 THR A CA 1
ATOM 1686 C C . THR A 1 206 ? -8.846 2.864 -8.639 1.00 97.44 206 THR A C 1
ATOM 1688 O O . THR A 1 206 ? -8.943 3.811 -9.415 1.00 97.44 206 THR A O 1
ATOM 1691 N N . PHE A 1 207 ? -9.604 2.772 -7.540 1.00 96.44 207 PHE A N 1
ATOM 1692 C CA . PHE A 1 207 ? -10.588 3.786 -7.140 1.00 96.44 207 PHE A CA 1
ATOM 1693 C C . PHE A 1 207 ? -9.959 5.162 -6.878 1.00 96.44 207 PHE A C 1
ATOM 1695 O O . PHE A 1 207 ? -10.604 6.184 -7.103 1.00 96.44 207 PHE A O 1
ATOM 1702 N N . PHE A 1 208 ? -8.700 5.194 -6.433 1.00 95.75 208 PHE A N 1
ATOM 1703 C CA . PHE A 1 208 ? -7.987 6.427 -6.084 1.00 95.75 208 PHE A CA 1
ATOM 1704 C C . PHE A 1 208 ? -7.077 6.942 -7.204 1.00 95.75 208 PHE A C 1
ATOM 1706 O O . PHE A 1 208 ? -6.329 7.893 -7.000 1.00 95.75 208 PHE A O 1
ATOM 1713 N N . VAL A 1 209 ? -7.103 6.330 -8.390 1.00 94.25 209 VAL A N 1
ATOM 1714 C CA . VAL A 1 209 ? -6.330 6.827 -9.534 1.00 94.25 209 VAL A CA 1
ATOM 1715 C C . VAL A 1 209 ? -7.138 7.925 -10.227 1.00 94.25 209 VAL A C 1
ATOM 1717 O O . VAL A 1 209 ? -8.227 7.674 -10.742 1.00 94.25 209 VAL A O 1
ATOM 1720 N N . ARG A 1 210 ? -6.608 9.153 -10.234 1.00 83.75 210 ARG A N 1
ATOM 1721 C CA . ARG A 1 210 ? -7.264 10.349 -10.794 1.00 83.75 210 ARG A CA 1
ATOM 1722 C C . ARG A 1 210 ? -6.620 10.800 -12.107 1.00 83.75 210 ARG A C 1
ATOM 1724 O O . ARG A 1 210 ? -5.503 10.398 -12.433 1.00 83.75 210 ARG A O 1
ATOM 1731 N N . SER A 1 211 ? -7.306 11.663 -12.856 1.00 76.56 211 SER A N 1
ATOM 1732 C CA . SER A 1 211 ? -6.752 12.303 -14.059 1.00 76.56 211 SER A CA 1
ATOM 1733 C C . SER A 1 211 ? -5.615 13.271 -13.715 1.00 76.56 211 SER A C 1
ATOM 1735 O O . SER A 1 211 ? -5.599 13.881 -12.644 1.00 76.56 211 SER A O 1
ATOM 1737 N N . ALA A 1 212 ? -4.669 13.454 -14.643 1.00 63.97 212 ALA A N 1
ATOM 1738 C CA . ALA A 1 212 ? -3.471 14.277 -14.431 1.00 63.97 212 ALA A CA 1
ATOM 1739 C C . ALA A 1 212 ? -3.774 15.702 -13.916 1.00 63.97 212 ALA A C 1
ATOM 1741 O O . ALA A 1 212 ? -3.099 16.197 -13.013 1.00 63.97 212 ALA A O 1
ATOM 1742 N N . ASN A 1 213 ? -4.837 16.338 -14.415 1.00 56.56 213 ASN A N 1
ATOM 1743 C CA . ASN A 1 213 ? -5.238 17.687 -14.000 1.00 56.56 213 ASN A CA 1
ATOM 1744 C C . ASN A 1 213 ? -5.732 17.759 -12.542 1.00 56.56 213 ASN A C 1
ATOM 1746 O O . ASN A 1 213 ? -5.490 18.754 -11.863 1.00 56.56 213 ASN A O 1
ATOM 1750 N N . GLU A 1 214 ? -6.371 16.698 -12.041 1.00 57.00 214 GLU A N 1
ATOM 1751 C CA . GLU A 1 214 ? -6.824 16.598 -10.646 1.00 57.00 214 GLU A CA 1
ATOM 1752 C C . GLU A 1 214 ? -5.654 16.263 -9.707 1.00 57.00 214 GLU A C 1
ATOM 1754 O O . GLU A 1 214 ? -5.587 16.767 -8.585 1.00 57.00 214 GLU A O 1
ATOM 1759 N N . SER A 1 215 ? -4.676 15.489 -10.193 1.00 52.59 215 SER A N 1
ATOM 1760 C CA . SER A 1 215 ? -3.484 15.110 -9.419 1.00 52.59 215 SER A CA 1
ATOM 1761 C C . SER A 1 215 ? -2.577 16.290 -9.040 1.00 52.59 215 SER A C 1
ATOM 1763 O O . SER A 1 215 ? -1.933 16.265 -7.993 1.00 52.59 215 SER A O 1
ATOM 1765 N N . LEU A 1 216 ? -2.544 17.343 -9.865 1.00 47.06 216 LEU A N 1
ATOM 1766 C CA . LEU A 1 216 ? -1.725 18.541 -9.644 1.00 47.06 216 LEU A CA 1
ATOM 1767 C C . LEU A 1 216 ? -2.346 19.515 -8.631 1.00 47.06 216 LEU A C 1
ATOM 1769 O O . LEU A 1 216 ? -1.631 20.325 -8.044 1.00 47.06 216 LEU A O 1
ATOM 1773 N N . GLN A 1 217 ? -3.663 19.442 -8.423 1.00 42.00 217 GLN A N 1
ATOM 1774 C CA . GLN A 1 217 ? -4.397 20.315 -7.501 1.00 42.00 217 GLN A CA 1
ATOM 1775 C C . GLN A 1 217 ? -4.582 19.680 -6.115 1.00 42.00 217 GLN A C 1
ATOM 1777 O O . GLN A 1 217 ? -4.588 20.399 -5.119 1.00 42.00 217 GLN A O 1
ATOM 1782 N N . ASN A 1 218 ? -4.649 18.346 -6.033 1.00 41.38 218 ASN A N 1
ATOM 1783 C CA . ASN A 1 218 ? -4.786 17.601 -4.782 1.00 41.38 218 ASN A CA 1
ATOM 1784 C C . ASN A 1 218 ? -3.582 16.676 -4.552 1.00 41.38 218 ASN A C 1
ATOM 1786 O O . ASN A 1 218 ? -3.629 15.471 -4.792 1.00 41.38 218 ASN A O 1
ATOM 1790 N N . SER A 1 219 ? -2.508 17.230 -3.986 1.00 41.47 219 SER A N 1
ATOM 1791 C CA . SER A 1 219 ? -1.298 16.489 -3.588 1.00 41.47 219 SER A CA 1
ATOM 1792 C C . SER A 1 219 ? -1.529 15.412 -2.511 1.00 41.47 219 SER A C 1
ATOM 1794 O O . SER A 1 219 ? -0.606 14.674 -2.179 1.00 41.47 219 SER A O 1
ATOM 1796 N N . GLN A 1 220 ? -2.754 15.298 -1.984 1.00 44.50 220 GLN A N 1
ATOM 1797 C CA . GLN A 1 220 ? -3.159 14.320 -0.972 1.00 44.50 220 GLN A CA 1
ATOM 1798 C C . GLN A 1 220 ? -3.877 13.078 -1.544 1.00 44.50 220 GLN A C 1
ATOM 1800 O O . GLN A 1 220 ? -3.974 12.085 -0.835 1.00 44.50 220 GLN A O 1
ATOM 1805 N N . SER A 1 221 ? -4.372 13.088 -2.793 1.00 43.75 221 SER A N 1
ATOM 1806 C CA . SER A 1 221 ? -5.388 12.107 -3.245 1.00 43.75 221 SER A CA 1
ATOM 1807 C C . SER A 1 221 ? -4.916 11.022 -4.223 1.00 43.75 221 SER A C 1
ATOM 1809 O O . SER A 1 221 ? -5.730 10.228 -4.675 1.00 43.75 221 SER A O 1
ATOM 1811 N N . ASN A 1 222 ? -3.621 10.953 -4.556 1.00 49.69 222 ASN A N 1
ATOM 1812 C CA . ASN A 1 222 ? -3.077 9.938 -5.480 1.00 49.69 222 ASN A CA 1
ATOM 1813 C C . ASN A 1 222 ? -2.225 8.858 -4.781 1.00 49.69 222 ASN A C 1
ATOM 1815 O O . ASN A 1 222 ? -1.435 8.168 -5.420 1.00 49.69 222 ASN A O 1
ATOM 1819 N N . GLY A 1 223 ? -2.352 8.700 -3.459 1.00 45.78 223 GLY A N 1
ATOM 1820 C CA . GLY A 1 223 ? -1.560 7.724 -2.699 1.00 45.78 223 GLY A CA 1
ATOM 1821 C C . GLY A 1 223 ? -0.073 8.085 -2.545 1.00 45.78 223 GLY A C 1
ATOM 1822 O O . GLY A 1 223 ? 0.743 7.194 -2.283 1.00 45.78 223 GLY A O 1
ATOM 1823 N N . CYS A 1 224 ? 0.271 9.367 -2.719 1.00 42.38 224 CYS A N 1
ATOM 1824 C CA . CYS A 1 224 ? 1.555 9.946 -2.323 1.00 42.38 224 CYS A CA 1
ATOM 1825 C C . CYS A 1 224 ? 1.535 10.154 -0.806 1.00 42.38 224 CYS A C 1
ATOM 1827 O O . CYS A 1 224 ? 0.683 10.876 -0.290 1.00 42.38 224 CYS A O 1
ATOM 1829 N N . THR A 1 225 ? 2.461 9.526 -0.087 1.00 39.50 225 THR A N 1
ATOM 1830 C CA . THR A 1 225 ? 2.564 9.703 1.365 1.00 39.50 225 THR A CA 1
ATOM 1831 C C . THR A 1 225 ? 3.087 11.109 1.675 1.00 39.50 225 THR A C 1
ATOM 1833 O O . THR A 1 225 ? 4.010 11.600 1.021 1.00 39.50 225 THR A O 1
ATOM 1836 N N . THR A 1 226 ? 2.480 11.806 2.642 1.00 32.59 226 THR A N 1
ATOM 1837 C CA . THR A 1 226 ? 2.842 13.189 2.984 1.00 32.59 226 THR A CA 1
ATOM 1838 C C . THR A 1 226 ? 4.292 13.270 3.468 1.00 32.59 226 THR A C 1
ATOM 1840 O O . THR A 1 226 ? 4.661 12.895 4.577 1.00 32.59 226 THR A O 1
ATOM 1843 N N . THR A 1 227 ? 5.171 13.778 2.610 1.00 30.48 227 THR A N 1
ATOM 1844 C CA . THR A 1 227 ? 6.415 14.427 3.025 1.00 30.48 227 THR A CA 1
ATOM 1845 C C . THR A 1 227 ? 6.614 15.647 2.135 1.00 30.48 227 THR A C 1
ATOM 1847 O O . THR A 1 227 ? 7.173 15.564 1.048 1.00 30.48 227 THR A O 1
ATOM 1850 N N . SER A 1 228 ? 6.103 16.785 2.602 1.00 29.64 228 SER A N 1
ATOM 1851 C CA . SER A 1 228 ? 6.575 18.127 2.243 1.00 29.64 228 SER A CA 1
ATOM 1852 C C . SER A 1 228 ? 6.829 18.378 0.748 1.00 29.64 228 SER A C 1
ATOM 1854 O O . SER A 1 228 ? 7.955 18.649 0.336 1.00 29.64 228 SER A O 1
ATOM 1856 N N . VAL A 1 229 ? 5.771 18.408 -0.067 1.00 30.62 229 VAL A N 1
ATOM 1857 C CA . VAL A 1 229 ? 5.847 18.988 -1.428 1.00 30.62 229 VAL A CA 1
ATOM 1858 C C . VAL A 1 229 ? 6.237 20.480 -1.361 1.00 30.62 229 VAL A C 1
ATOM 1860 O O . VAL A 1 229 ? 6.868 21.016 -2.270 1.00 30.62 229 VAL A O 1
ATOM 1863 N N . SER A 1 230 ? 5.964 21.141 -0.229 1.00 25.80 230 SER A N 1
ATOM 1864 C CA . SER A 1 230 ? 6.219 22.573 -0.028 1.00 25.80 230 SER A CA 1
ATOM 1865 C C . SER A 1 230 ? 7.701 22.981 -0.121 1.00 25.80 230 SER A C 1
ATOM 1867 O O . SER A 1 230 ? 7.992 24.125 -0.455 1.00 25.80 230 SER A O 1
ATOM 1869 N N . SER A 1 231 ? 8.662 22.072 0.102 1.00 26.28 231 SER A N 1
ATOM 1870 C CA . SER A 1 231 ? 10.094 22.412 -0.003 1.00 26.28 231 SER A CA 1
ATOM 1871 C C . SER A 1 231 ? 10.676 22.303 -1.417 1.00 26.28 231 SER A C 1
ATOM 1873 O O . SER A 1 231 ? 11.810 22.727 -1.625 1.00 26.28 231 SER A O 1
ATOM 1875 N N . TYR A 1 232 ? 9.926 21.782 -2.396 1.00 28.34 232 TYR A N 1
ATOM 1876 C CA . TYR A 1 232 ? 10.406 21.603 -3.777 1.00 28.34 232 TYR A CA 1
ATOM 1877 C C . TYR A 1 232 ? 9.703 22.494 -4.810 1.00 28.34 232 TYR A C 1
ATOM 1879 O O . TYR A 1 232 ? 10.166 22.592 -5.943 1.00 28.34 232 TYR A O 1
ATOM 1887 N N . ILE A 1 233 ? 8.632 23.200 -4.427 1.00 30.61 233 ILE A N 1
ATOM 1888 C CA . ILE A 1 233 ? 7.884 24.090 -5.336 1.00 30.61 233 ILE A CA 1
ATOM 1889 C C . ILE A 1 233 ? 8.690 25.355 -5.715 1.00 30.61 233 ILE A C 1
ATOM 1891 O O . ILE A 1 233 ? 8.381 26.009 -6.706 1.00 30.61 233 ILE A O 1
ATOM 1895 N N . ASN A 1 234 ? 9.784 25.672 -5.014 1.00 26.83 234 ASN A N 1
ATOM 1896 C CA . ASN A 1 234 ? 10.500 26.945 -5.179 1.00 26.83 234 ASN A CA 1
ATOM 1897 C C . ASN A 1 234 ? 11.756 26.918 -6.079 1.00 26.83 234 ASN A C 1
ATOM 1899 O O . ASN A 1 234 ? 12.639 27.755 -5.919 1.00 26.83 234 ASN A O 1
ATOM 1903 N N . LEU A 1 235 ? 11.859 25.987 -7.036 1.00 26.72 235 LEU A N 1
ATOM 1904 C CA . LEU A 1 235 ? 12.993 25.937 -7.983 1.00 26.72 235 LEU A CA 1
ATOM 1905 C C . LEU A 1 235 ? 12.637 26.202 -9.456 1.00 26.72 235 LEU A C 1
ATOM 1907 O O . LEU A 1 235 ? 13.518 26.136 -10.306 1.00 26.72 235 LEU A O 1
ATOM 1911 N N . ASN A 1 236 ? 11.399 26.611 -9.757 1.00 27.56 236 ASN A N 1
ATOM 1912 C CA . ASN A 1 236 ? 10.984 27.009 -11.112 1.00 27.56 236 ASN A CA 1
ATOM 1913 C C . ASN A 1 236 ? 10.675 28.509 -11.265 1.00 27.56 236 ASN A C 1
ATOM 1915 O O . ASN A 1 236 ? 9.846 28.900 -12.083 1.00 27.56 236 ASN A O 1
ATOM 1919 N N . SER A 1 237 ? 11.381 29.374 -10.539 1.00 27.50 237 SER A N 1
ATOM 1920 C CA . SER A 1 237 ? 11.413 30.809 -10.840 1.00 27.50 237 SER A CA 1
ATOM 1921 C C . SER A 1 237 ? 12.849 31.268 -11.078 1.00 27.50 237 SER A C 1
ATOM 1923 O O . SER A 1 237 ? 13.470 31.895 -10.220 1.00 27.50 237 SER A O 1
ATOM 1925 N N . TYR A 1 238 ? 13.390 30.959 -12.256 1.00 23.89 238 TYR A N 1
ATOM 1926 C CA . TYR A 1 238 ? 14.528 31.717 -12.769 1.00 23.89 238 TYR A CA 1
ATOM 1927 C C . TYR A 1 238 ? 14.020 33.071 -13.289 1.00 23.89 238 TYR A C 1
ATOM 1929 O O . TYR A 1 238 ? 13.098 33.097 -14.109 1.00 23.89 238 TYR A O 1
ATOM 1937 N N . PRO A 1 239 ? 14.583 34.206 -12.838 1.00 27.25 239 PRO A N 1
ATOM 1938 C CA . PRO A 1 239 ? 14.207 35.512 -13.351 1.00 27.25 239 PRO A CA 1
ATOM 1939 C C . PRO A 1 239 ? 14.755 35.690 -14.772 1.00 27.25 239 PRO A C 1
ATOM 1941 O O . PRO A 1 239 ? 15.957 35.567 -15.010 1.00 27.25 239 PRO A O 1
ATOM 1944 N N . VAL A 1 240 ? 13.869 36.018 -15.714 1.00 26.14 240 VAL A N 1
ATOM 1945 C CA . VAL A 1 240 ? 14.236 36.482 -17.057 1.00 26.14 240 VAL A CA 1
ATOM 1946 C C . VAL A 1 240 ? 15.027 37.783 -16.909 1.00 26.14 240 VAL A C 1
ATOM 1948 O O . VAL A 1 240 ? 14.480 38.836 -16.574 1.00 26.14 240 VAL A O 1
ATOM 1951 N N . ARG A 1 241 ? 16.340 37.706 -17.130 1.00 25.11 241 ARG A N 1
ATOM 1952 C CA . ARG A 1 241 ? 17.233 38.864 -17.199 1.00 25.11 241 ARG A CA 1
ATOM 1953 C C . ARG A 1 241 ? 16.954 39.593 -18.517 1.00 25.11 241 ARG A C 1
ATOM 1955 O O . ARG A 1 241 ? 17.081 39.010 -19.587 1.00 25.11 241 ARG A O 1
ATOM 1962 N N . LYS A 1 242 ? 16.551 40.864 -18.438 1.00 28.28 242 LYS A N 1
ATOM 1963 C CA . LYS A 1 242 ? 16.495 41.768 -19.595 1.00 28.28 242 LYS A CA 1
ATOM 1964 C C . LYS A 1 242 ? 17.925 42.106 -20.013 1.00 28.28 242 LYS A C 1
ATOM 1966 O O . LYS A 1 242 ? 18.544 42.959 -19.381 1.00 28.28 242 LYS A O 1
ATOM 1971 N N . GLU A 1 243 ? 18.423 41.478 -21.068 1.00 25.81 243 GLU A N 1
ATOM 1972 C CA . GLU A 1 243 ? 19.556 42.005 -21.830 1.00 25.81 243 GLU A CA 1
ATOM 1973 C C . GLU A 1 243 ? 19.024 42.697 -23.086 1.00 25.81 243 GLU A C 1
ATOM 1975 O O . GLU A 1 243 ? 18.232 42.152 -23.853 1.00 25.81 243 GLU A O 1
ATOM 1980 N N . LYS A 1 244 ? 19.386 43.977 -23.195 1.00 32.53 244 LYS A N 1
ATOM 1981 C CA . LYS A 1 244 ? 19.206 44.811 -24.376 1.00 32.53 244 LYS A CA 1
ATOM 1982 C C . LYS A 1 244 ? 20.229 44.337 -25.395 1.00 32.53 244 LYS A C 1
ATOM 1984 O O . LYS A 1 244 ? 21.403 44.437 -25.077 1.00 32.53 244 LYS A O 1
ATOM 1989 N N . ASP A 1 245 ? 19.803 43.956 -26.592 1.00 27.28 245 ASP A N 1
ATOM 1990 C CA . ASP A 1 245 ? 20.674 44.041 -27.758 1.00 27.28 245 ASP A CA 1
ATOM 1991 C C . ASP A 1 245 ? 19.896 44.396 -29.024 1.00 27.28 245 ASP A C 1
ATOM 1993 O O . ASP A 1 245 ? 18.724 44.061 -29.206 1.00 27.28 245 ASP A O 1
ATOM 1997 N N . ASN A 1 246 ? 20.571 45.213 -29.824 1.00 26.97 246 ASN A N 1
ATOM 1998 C CA . ASN A 1 246 ? 20.050 46.058 -30.883 1.00 26.97 246 ASN A CA 1
ATOM 1999 C C . ASN A 1 246 ? 19.512 45.288 -32.094 1.00 26.97 246 ASN A C 1
ATOM 2001 O O . ASN A 1 246 ? 20.109 44.331 -32.579 1.00 26.97 246 ASN A O 1
ATOM 2005 N N . ILE A 1 247 ? 18.426 45.822 -32.649 1.00 26.53 247 ILE A N 1
ATOM 2006 C CA . ILE A 1 247 ? 17.937 45.527 -33.993 1.00 26.53 247 ILE A CA 1
ATOM 2007 C C . ILE A 1 247 ? 18.932 46.096 -35.015 1.00 26.53 247 ILE A C 1
ATOM 2009 O O . ILE A 1 247 ? 19.169 47.303 -35.032 1.00 26.53 247 ILE A O 1
ATOM 2013 N N . THR A 1 248 ? 19.405 45.263 -35.942 1.00 25.88 248 THR A N 1
ATOM 2014 C CA . THR A 1 248 ? 19.646 45.686 -37.328 1.00 25.88 248 THR A CA 1
ATOM 2015 C C . THR A 1 248 ? 18.878 44.765 -38.276 1.00 25.88 248 THR A C 1
ATOM 2017 O O . THR A 1 248 ? 18.894 43.542 -38.179 1.00 25.88 248 THR A O 1
ATOM 2020 N N . SER A 1 249 ? 18.106 45.419 -39.136 1.00 27.83 249 SER A N 1
ATOM 2021 C CA . SER A 1 249 ? 17.159 44.907 -40.123 1.00 27.83 249 SER A CA 1
ATOM 2022 C C . SER A 1 249 ? 17.788 44.014 -41.187 1.00 27.83 249 SER A C 1
ATOM 2024 O O . SER A 1 249 ? 18.857 44.372 -41.656 1.00 27.83 249 SER A O 1
ATOM 2026 N N . PHE A 1 250 ? 17.044 43.033 -41.711 1.00 22.95 250 PHE A N 1
ATOM 2027 C CA . PHE A 1 250 ? 16.801 42.905 -43.158 1.00 22.95 250 PHE A CA 1
ATOM 2028 C C . PHE A 1 250 ? 15.452 42.217 -43.417 1.00 22.95 250 PHE A C 1
ATOM 2030 O O . PHE A 1 250 ? 15.051 41.294 -42.713 1.00 22.95 250 PHE A O 1
ATOM 2037 N N . HIS A 1 251 ? 14.731 42.750 -44.401 1.00 25.12 251 HIS A N 1
ATOM 2038 C CA . HIS A 1 251 ? 13.375 42.383 -44.802 1.00 25.12 251 HIS A CA 1
ATOM 2039 C C . HIS A 1 251 ? 13.387 41.575 -46.114 1.00 25.12 251 HIS A C 1
ATOM 2041 O O . HIS A 1 251 ? 14.413 41.545 -46.790 1.00 25.12 251 HIS A O 1
ATOM 2047 N N . PHE A 1 252 ? 12.201 41.051 -46.467 1.00 25.62 252 PHE A N 1
ATOM 2048 C CA . PHE A 1 252 ? 11.714 40.482 -47.747 1.00 25.62 252 PHE A CA 1
ATOM 2049 C C . PHE A 1 252 ? 11.606 38.943 -47.845 1.00 25.62 252 PHE A C 1
ATOM 2051 O O . PHE A 1 252 ? 12.488 38.238 -47.368 1.00 25.62 252 PHE A O 1
ATOM 2058 N N . PRO A 1 253 ? 10.632 38.406 -48.617 1.00 27.23 253 PRO A N 1
ATOM 2059 C CA . PRO A 1 253 ? 9.232 38.822 -48.759 1.00 27.23 253 PRO A CA 1
ATOM 2060 C C . PRO A 1 253 ? 8.242 37.648 -48.558 1.00 27.23 253 PRO A C 1
ATOM 2062 O O . PRO A 1 253 ? 8.595 36.471 -48.594 1.00 27.23 253 PRO A O 1
ATOM 2065 N N . SER A 1 254 ? 6.969 37.991 -48.374 1.00 34.78 254 SER A N 1
ATOM 2066 C CA . SER A 1 254 ? 5.831 37.075 -48.266 1.00 34.78 254 SER A CA 1
ATOM 2067 C C . SER A 1 254 ? 5.646 36.202 -49.516 1.00 34.78 254 SER A C 1
ATOM 2069 O O . SER A 1 254 ? 5.652 36.717 -50.633 1.00 34.78 254 SER A O 1
ATOM 2071 N N . SER A 1 255 ? 5.366 34.909 -49.323 1.00 25.81 255 SER A N 1
ATOM 2072 C CA . SER A 1 255 ? 4.728 34.049 -50.329 1.00 25.81 255 SER A CA 1
ATOM 2073 C C . SER A 1 255 ? 3.389 33.545 -49.775 1.00 25.81 255 SER A C 1
ATOM 2075 O O . SER A 1 255 ? 3.383 32.923 -48.709 1.00 25.81 255 SER A O 1
ATOM 2077 N N . PRO A 1 256 ? 2.252 33.821 -50.440 1.00 34.84 256 PRO A N 1
ATOM 2078 C CA . PRO A 1 256 ? 0.945 33.367 -50.006 1.00 34.84 256 PRO A CA 1
ATOM 2079 C C . PRO A 1 256 ? 0.597 32.099 -50.777 1.00 34.84 256 PRO A C 1
ATOM 2081 O O . PRO A 1 256 ? 0.158 32.216 -51.904 1.00 34.84 256 PRO A O 1
ATOM 2084 N N . HIS A 1 257 ? 0.778 30.904 -50.218 1.00 35.50 257 HIS A N 1
ATOM 2085 C CA . HIS A 1 257 ? -0.041 29.738 -50.576 1.00 35.50 257 HIS A CA 1
ATOM 2086 C C . HIS A 1 257 ? 0.237 28.570 -49.622 1.00 35.50 257 HIS A C 1
ATOM 2088 O O . HIS A 1 257 ? 1.386 28.249 -49.341 1.00 35.50 257 HIS A O 1
ATOM 2094 N N . ALA A 1 258 ? -0.855 27.915 -49.211 1.00 32.56 258 ALA A N 1
ATOM 2095 C CA . ALA A 1 258 ? -0.940 26.672 -48.437 1.00 32.56 258 ALA A CA 1
ATOM 2096 C C . ALA A 1 258 ? -1.003 26.773 -46.896 1.00 32.56 258 ALA A C 1
ATOM 2098 O O . ALA A 1 258 ? -0.374 25.993 -46.193 1.00 32.56 258 ALA A O 1
ATOM 2099 N N . GLU A 1 259 ? -1.891 27.620 -46.364 1.00 29.75 259 GLU A N 1
ATOM 2100 C CA . GLU A 1 259 ? -2.552 27.344 -45.077 1.00 29.75 259 GLU A CA 1
ATOM 2101 C C . GLU A 1 259 ? -4.038 27.053 -45.308 1.00 29.75 259 GLU A C 1
ATOM 2103 O O . GLU A 1 259 ? -4.907 27.921 -45.258 1.00 29.75 259 GLU A O 1
ATOM 2108 N N . LYS A 1 260 ? -4.343 25.790 -45.593 1.00 36.03 260 LYS A N 1
ATOM 2109 C CA . LYS A 1 260 ? -5.654 25.206 -45.311 1.00 36.03 260 LYS A CA 1
ATOM 2110 C C . LYS A 1 260 ? -5.422 23.738 -44.985 1.00 36.03 260 LYS A C 1
ATOM 2112 O O . LYS A 1 260 ? -4.835 23.027 -45.792 1.00 36.03 260 LYS A O 1
ATOM 2117 N N . ASN A 1 261 ? -5.889 23.333 -43.805 1.00 34.56 261 ASN A N 1
ATOM 2118 C CA . ASN A 1 261 ? -5.797 22.001 -43.189 1.00 34.56 261 ASN A CA 1
ATOM 2119 C C . ASN A 1 261 ? -4.623 21.782 -42.223 1.00 34.56 261 ASN A C 1
ATOM 2121 O O . ASN A 1 261 ? -3.822 20.866 -42.389 1.00 34.56 261 ASN A O 1
ATOM 2125 N N . ARG A 1 262 ? -4.592 22.557 -41.134 1.00 31.44 262 ARG A N 1
ATOM 2126 C CA . ARG A 1 262 ? -4.122 22.036 -39.838 1.00 31.44 262 ARG A CA 1
ATOM 2127 C C . ARG A 1 262 ? -4.801 22.742 -38.660 1.00 31.44 262 ARG A C 1
ATOM 2129 O O . ARG A 1 262 ? -4.157 23.227 -37.741 1.00 31.44 262 ARG A O 1
ATOM 2136 N N . SER A 1 263 ? -6.123 22.808 -38.696 1.00 33.56 263 SER A N 1
ATOM 2137 C CA . SER A 1 263 ? -6.942 22.938 -37.490 1.00 33.56 263 SER A CA 1
ATOM 2138 C C . SER A 1 263 ? -7.535 21.558 -37.216 1.00 33.56 263 SER A C 1
ATOM 2140 O O . SER A 1 263 ? -7.964 20.907 -38.164 1.00 33.56 263 SER A O 1
ATOM 2142 N N . LEU A 1 264 ? -7.546 21.134 -35.946 1.00 37.69 264 LEU A N 1
ATOM 2143 C CA . LEU A 1 264 ? -7.873 19.793 -35.415 1.00 37.69 264 LEU A CA 1
ATOM 2144 C C . LEU A 1 264 ? -6.646 18.903 -35.154 1.00 37.69 264 LEU A C 1
ATOM 2146 O O . LEU A 1 264 ? -6.418 17.932 -35.863 1.00 37.69 264 LEU A O 1
ATOM 2150 N N . GLN A 1 265 ? -5.863 19.234 -34.122 1.00 29.84 265 GLN A N 1
ATOM 2151 C CA . GLN A 1 265 ? -5.123 18.255 -33.297 1.00 29.84 265 GLN A CA 1
ATOM 2152 C C . GLN A 1 265 ? -4.541 18.928 -32.041 1.00 29.84 265 GLN A C 1
ATOM 2154 O O . GLN A 1 265 ? -3.371 18.781 -31.705 1.00 29.84 265 GLN A O 1
ATOM 2159 N N . HIS A 1 266 ? -5.359 19.728 -31.359 1.00 34.12 266 HIS A N 1
ATOM 2160 C CA . HIS A 1 266 ? -4.942 20.429 -30.146 1.00 34.12 266 HIS A CA 1
ATOM 2161 C C . HIS A 1 266 ? -5.962 20.256 -29.016 1.00 34.12 266 HIS A C 1
ATOM 2163 O O . HIS A 1 266 ? -6.308 21.222 -28.361 1.00 34.12 266 HIS A O 1
ATOM 2169 N N . GLU A 1 267 ? -6.440 19.034 -28.770 1.00 41.28 267 GLU A N 1
ATOM 2170 C CA . GLU A 1 267 ? -7.171 18.685 -27.543 1.00 41.28 267 GLU A CA 1
ATOM 2171 C C . GLU A 1 267 ? -6.966 17.197 -27.225 1.00 41.28 267 GLU A C 1
ATOM 2173 O O . GLU A 1 267 ? -7.418 16.381 -28.013 1.00 41.28 267 GLU A O 1
ATOM 2178 N N . GLU A 1 268 ? -6.268 16.861 -26.123 1.00 41.28 268 GLU A N 1
ATOM 2179 C CA . GLU A 1 268 ? -6.566 15.685 -25.255 1.00 41.28 268 GLU A CA 1
ATOM 2180 C C . GLU A 1 268 ? -5.543 15.375 -24.139 1.00 41.28 268 GLU A C 1
ATOM 2182 O O . GLU A 1 268 ? -5.750 14.447 -23.364 1.00 41.28 268 GLU A O 1
ATOM 2187 N N . TYR A 1 269 ? -4.481 16.161 -23.947 1.00 42.84 269 TYR A N 1
ATOM 2188 C CA . TYR A 1 269 ? -3.432 15.863 -22.948 1.00 42.84 269 TYR A CA 1
ATOM 2189 C C . TYR A 1 269 ? -3.847 15.927 -21.450 1.00 42.84 269 TYR A C 1
ATOM 2191 O O . TYR A 1 269 ? -2.986 15.885 -20.578 1.00 42.84 269 TYR A O 1
ATOM 2199 N N . GLY A 1 270 ? -5.142 16.014 -21.116 1.00 49.56 270 GLY A N 1
ATOM 2200 C CA . GLY A 1 270 ? -5.627 16.258 -19.747 1.00 49.56 270 GLY A CA 1
ATOM 2201 C C . GLY A 1 270 ? -6.624 15.257 -19.150 1.00 49.56 270 GLY A C 1
ATOM 2202 O O . GLY A 1 270 ? -7.041 15.466 -18.012 1.00 49.56 270 GLY A O 1
ATOM 2203 N N . LYS A 1 271 ? -7.049 14.208 -19.874 1.00 66.06 271 LYS A N 1
ATOM 2204 C CA . LYS A 1 271 ? -8.141 13.320 -19.410 1.00 66.06 271 LYS A CA 1
ATOM 2205 C C . LYS A 1 271 ? -7.687 11.979 -18.831 1.00 66.06 271 LYS A C 1
ATOM 2207 O O . LYS A 1 271 ? -8.347 11.470 -17.926 1.00 66.06 271 LYS A O 1
ATOM 2212 N N . SER A 1 272 ? -6.572 11.422 -19.296 1.00 85.00 272 SER A N 1
ATOM 2213 C CA . SER A 1 272 ? -6.171 10.062 -18.919 1.00 85.00 272 SER A CA 1
ATOM 2214 C C . SER A 1 272 ? -5.804 9.945 -17.429 1.00 85.00 272 SER A C 1
ATOM 2216 O O . SER A 1 272 ? -5.063 10.796 -16.917 1.00 85.00 272 SER A O 1
ATOM 2218 N N . PRO A 1 273 ? -6.304 8.917 -16.715 1.00 93.12 273 PRO A N 1
ATOM 2219 C CA . PRO A 1 273 ? -5.904 8.654 -15.338 1.00 93.12 273 PRO A CA 1
ATOM 2220 C C . PRO A 1 273 ? -4.413 8.317 -15.240 1.00 93.12 273 PRO A C 1
ATOM 2222 O O . PRO A 1 273 ? -3.874 7.579 -16.069 1.00 93.12 273 PRO A O 1
ATOM 2225 N N . VAL A 1 274 ? -3.746 8.850 -14.216 1.00 94.94 274 VAL A N 1
ATOM 2226 C CA . VAL A 1 274 ? -2.307 8.672 -14.000 1.00 94.94 274 VAL A CA 1
ATOM 2227 C C . VAL A 1 274 ? -1.992 8.504 -12.517 1.00 94.94 274 VAL A C 1
ATOM 2229 O O . VAL A 1 274 ? -2.517 9.215 -11.660 1.00 94.94 274 VAL A O 1
ATOM 2232 N N . LEU A 1 275 ? -1.095 7.569 -12.211 1.00 96.25 275 LEU A N 1
ATOM 2233 C CA . LEU A 1 275 ? -0.530 7.379 -10.880 1.00 96.25 275 LEU A CA 1
ATOM 2234 C C . LEU A 1 275 ? 0.956 7.732 -10.916 1.00 96.25 275 LEU A C 1
ATOM 2236 O O . LEU A 1 275 ? 1.699 7.168 -11.712 1.00 96.25 275 LEU A O 1
ATOM 2240 N N . ILE A 1 276 ? 1.398 8.637 -10.043 1.00 96.31 276 ILE A N 1
ATOM 2241 C CA . ILE A 1 276 ? 2.811 9.003 -9.899 1.00 96.31 276 ILE A CA 1
ATOM 2242 C C . ILE A 1 276 ? 3.240 8.671 -8.475 1.00 96.31 276 ILE A C 1
ATOM 2244 O O . ILE A 1 276 ? 2.661 9.188 -7.523 1.00 96.31 276 ILE A O 1
ATOM 2248 N N . LEU A 1 277 ? 4.253 7.819 -8.338 1.00 97.06 277 LEU A N 1
ATOM 2249 C CA . LEU A 1 277 ? 4.826 7.415 -7.056 1.00 97.06 277 LEU A CA 1
ATOM 2250 C C . LEU A 1 277 ? 6.305 7.781 -7.024 1.00 97.06 277 LEU A C 1
ATOM 2252 O O . LEU A 1 277 ? 7.070 7.354 -7.890 1.00 97.06 277 LEU A O 1
ATOM 2256 N N . TYR A 1 278 ? 6.722 8.550 -6.022 1.00 97.69 278 TYR A N 1
ATOM 2257 C CA . TYR A 1 278 ? 8.129 8.893 -5.833 1.00 97.69 278 TYR A CA 1
ATOM 2258 C C . TYR A 1 278 ? 8.861 7.782 -5.086 1.00 97.69 278 TYR A C 1
ATOM 2260 O O . TYR A 1 278 ? 8.252 6.908 -4.479 1.00 97.69 278 TYR A O 1
ATOM 2268 N N . LYS A 1 279 ? 10.194 7.832 -5.060 1.00 97.94 279 LYS A N 1
ATOM 2269 C CA . LYS A 1 279 ? 11.051 6.857 -4.367 1.00 97.94 279 LYS A CA 1
ATOM 2270 C C . LYS A 1 279 ? 10.568 6.482 -2.961 1.00 97.94 279 LYS A C 1
ATOM 2272 O O . LYS A 1 279 ? 10.652 5.318 -2.576 1.00 97.94 279 LYS A O 1
ATOM 2277 N N . ASN A 1 280 ? 10.089 7.459 -2.192 1.00 96.94 280 ASN A N 1
ATOM 2278 C CA . ASN A 1 280 ? 9.629 7.240 -0.820 1.00 96.94 280 ASN A CA 1
ATOM 2279 C C . ASN A 1 280 ? 8.287 6.500 -0.738 1.00 96.94 280 ASN A C 1
ATOM 2281 O O . ASN A 1 280 ? 8.011 5.897 0.294 1.00 96.94 280 ASN A O 1
ATOM 2285 N N . ASP A 1 281 ? 7.514 6.494 -1.823 1.00 97.69 281 ASP A N 1
ATOM 2286 C CA . ASP A 1 281 ? 6.233 5.806 -1.965 1.00 97.69 281 ASP A CA 1
ATOM 2287 C C . ASP A 1 281 ? 6.388 4.352 -2.450 1.00 97.69 281 ASP A C 1
ATOM 2289 O O . ASP A 1 281 ? 5.405 3.612 -2.538 1.00 97.69 281 ASP A O 1
ATOM 2293 N N . LEU A 1 282 ? 7.611 3.928 -2.777 1.00 98.31 282 LEU A N 1
ATOM 2294 C CA . LEU A 1 282 ? 7.911 2.599 -3.302 1.00 98.31 282 LEU A CA 1
ATOM 2295 C C . LEU A 1 282 ? 8.495 1.707 -2.204 1.00 98.31 282 LEU A C 1
ATOM 2297 O O . LEU A 1 282 ? 9.502 2.036 -1.559 1.00 98.31 282 LEU A O 1
ATOM 2301 N N . ASP A 1 283 ? 7.900 0.532 -2.031 1.00 98.06 283 ASP A N 1
ATOM 2302 C CA . ASP A 1 283 ? 8.380 -0.469 -1.089 1.00 98.06 283 ASP A CA 1
ATOM 2303 C C . ASP A 1 283 ? 9.766 -0.956 -1.540 1.00 98.06 283 ASP A C 1
ATOM 2305 O O . ASP A 1 283 ? 10.031 -1.132 -2.731 1.00 98.06 283 ASP A O 1
ATOM 2309 N N . LYS A 1 284 ? 10.675 -1.166 -0.582 1.00 97.31 284 LYS A N 1
ATOM 2310 C CA . LYS A 1 284 ? 12.120 -1.406 -0.780 1.00 97.31 284 LYS A CA 1
ATOM 2311 C C . LYS A 1 284 ? 12.910 -0.198 -1.307 1.00 97.31 284 LYS A C 1
ATOM 2313 O O . LYS A 1 284 ? 13.925 0.124 -0.694 1.00 97.31 284 LYS A O 1
ATOM 2318 N N . ALA A 1 285 ? 12.459 0.528 -2.338 1.00 97.12 285 ALA A N 1
ATOM 2319 C CA . ALA A 1 285 ? 13.215 1.685 -2.860 1.00 97.12 285 ALA A CA 1
ATOM 2320 C C . ALA A 1 285 ? 13.386 2.794 -1.806 1.00 97.12 285 ALA A C 1
ATOM 2322 O O . ALA A 1 285 ? 14.450 3.410 -1.711 1.00 97.12 285 ALA A O 1
ATOM 2323 N N . THR A 1 286 ? 12.372 2.994 -0.956 1.00 96.06 286 THR A N 1
ATOM 2324 C CA . THR A 1 286 ? 12.420 3.937 0.172 1.00 96.06 286 THR A CA 1
ATOM 2325 C C . THR A 1 286 ? 13.561 3.641 1.158 1.00 96.06 286 THR A C 1
ATOM 2327 O O . THR A 1 286 ? 14.038 4.551 1.840 1.00 96.06 286 THR A O 1
ATOM 2330 N N . LYS A 1 287 ? 14.047 2.391 1.234 1.00 96.12 287 LYS A N 1
ATOM 2331 C CA . LYS A 1 287 ? 15.151 1.993 2.123 1.00 96.12 287 LYS A CA 1
ATOM 2332 C C . LYS A 1 287 ? 16.528 2.437 1.604 1.00 96.12 287 LYS A C 1
ATOM 2334 O O . LYS A 1 287 ? 17.453 2.545 2.402 1.00 96.12 287 LYS A O 1
ATOM 2339 N N . ASP A 1 288 ? 16.679 2.774 0.318 1.00 96.44 288 ASP A N 1
ATOM 2340 C CA . ASP A 1 288 ? 17.939 3.296 -0.239 1.00 96.44 288 ASP A CA 1
ATOM 2341 C C . ASP A 1 288 ? 18.165 4.764 0.171 1.00 96.44 288 ASP A C 1
ATOM 2343 O O . ASP A 1 288 ? 18.007 5.702 -0.612 1.00 96.44 288 ASP A O 1
ATOM 2347 N N . LYS A 1 289 ? 18.552 4.988 1.427 1.00 95.50 289 LYS A N 1
ATOM 2348 C CA . LYS A 1 289 ? 18.842 6.335 1.948 1.00 95.50 289 LYS A CA 1
ATOM 2349 C C . LYS A 1 289 ? 20.124 6.941 1.369 1.00 95.50 289 LYS A C 1
ATOM 2351 O O . LYS A 1 289 ? 20.312 8.148 1.441 1.00 95.50 289 LYS A O 1
ATOM 2356 N N . THR A 1 290 ? 20.985 6.117 0.769 1.00 95.94 290 THR A N 1
ATOM 2357 C CA . THR A 1 290 ? 22.246 6.553 0.147 1.00 95.94 290 THR A CA 1
ATOM 2358 C C . THR A 1 290 ? 22.098 7.015 -1.300 1.00 95.94 290 THR A C 1
ATOM 2360 O O . THR A 1 290 ? 23.048 7.555 -1.856 1.00 95.94 290 THR A O 1
ATOM 2363 N N . HIS A 1 291 ? 20.927 6.801 -1.909 1.00 95.12 291 HIS A N 1
ATOM 2364 C CA . HIS A 1 291 ? 20.651 7.118 -3.313 1.00 95.12 291 HIS A CA 1
ATOM 2365 C C . HIS A 1 291 ? 21.607 6.437 -4.304 1.00 95.12 291 HIS A C 1
ATOM 2367 O O . HIS A 1 291 ? 21.914 6.988 -5.358 1.00 95.12 291 HIS A O 1
ATOM 2373 N N . LYS A 1 292 ? 22.091 5.236 -3.956 1.00 94.00 292 LYS A N 1
ATOM 2374 C CA . LYS A 1 292 ? 23.047 4.479 -4.779 1.00 94.00 292 LYS A CA 1
ATOM 2375 C C . LYS A 1 292 ? 22.377 3.753 -5.943 1.00 94.00 292 LYS A C 1
ATOM 2377 O O . LYS A 1 292 ? 22.990 3.612 -6.997 1.00 94.00 292 LYS A O 1
ATOM 2382 N N . LEU A 1 293 ? 21.152 3.266 -5.739 1.00 94.75 293 LEU A N 1
ATOM 2383 C CA . LEU A 1 293 ? 20.400 2.511 -6.749 1.00 94.75 293 LEU A CA 1
ATOM 2384 C C . LEU A 1 293 ? 19.315 3.369 -7.396 1.00 94.75 293 LEU A C 1
ATOM 2386 O O . LEU A 1 293 ? 19.059 3.258 -8.593 1.00 94.75 293 LEU A O 1
ATOM 2390 N N . PHE A 1 294 ? 18.690 4.236 -6.599 1.00 95.81 294 PHE A N 1
ATOM 2391 C CA . PHE A 1 294 ? 17.629 5.128 -7.045 1.00 95.81 294 PHE A CA 1
ATOM 2392 C C . PHE A 1 294 ? 17.997 6.564 -6.689 1.00 95.81 294 PHE A C 1
ATOM 2394 O O . PHE A 1 294 ? 18.271 6.866 -5.520 1.00 95.81 294 PHE A O 1
ATOM 2401 N N . SER A 1 295 ? 17.956 7.468 -7.667 1.00 95.31 295 SER A N 1
ATOM 2402 C CA . SER A 1 295 ? 18.191 8.892 -7.422 1.00 95.31 295 SER A CA 1
ATOM 2403 C C . SER A 1 295 ? 17.152 9.471 -6.453 1.00 95.31 295 SER A C 1
ATOM 2405 O O . SER A 1 295 ? 16.126 8.859 -6.145 1.00 95.31 295 SER A O 1
ATOM 2407 N N . ARG A 1 296 ? 17.430 10.652 -5.897 1.00 95.94 296 ARG A N 1
ATOM 2408 C CA . ARG A 1 296 ? 16.550 11.287 -4.901 1.00 95.94 296 ARG A CA 1
ATOM 2409 C C . ARG A 1 296 ? 15.194 11.700 -5.480 1.00 95.94 296 ARG A C 1
ATOM 2411 O O . ARG A 1 296 ? 14.201 11.655 -4.767 1.00 95.94 296 ARG A O 1
ATOM 2418 N N . ASP A 1 297 ? 15.182 12.058 -6.755 1.00 95.81 297 ASP A N 1
ATOM 2419 C CA . ASP A 1 297 ? 14.030 12.451 -7.567 1.00 95.81 297 ASP A CA 1
ATOM 2420 C C . ASP A 1 297 ? 13.400 11.281 -8.344 1.00 95.81 297 ASP A C 1
ATOM 2422 O O . ASP A 1 297 ? 12.500 11.506 -9.149 1.00 95.81 297 ASP A O 1
ATOM 2426 N N . PHE A 1 298 ? 13.849 10.041 -8.102 1.00 97.31 298 PHE A N 1
ATOM 2427 C CA . PHE A 1 298 ? 13.295 8.858 -8.754 1.00 97.31 298 PHE A CA 1
ATOM 2428 C C . PHE A 1 298 ? 11.785 8.751 -8.536 1.00 97.31 298 PHE A C 1
ATOM 2430 O O . PHE A 1 298 ? 11.300 8.862 -7.405 1.00 97.31 298 PHE A O 1
ATOM 2437 N N . LYS A 1 299 ? 11.056 8.489 -9.619 1.00 97.25 299 LYS A N 1
ATOM 2438 C CA . LYS A 1 299 ? 9.616 8.261 -9.626 1.00 97.25 299 LYS A CA 1
ATOM 2439 C C . LYS A 1 299 ? 9.213 7.231 -10.677 1.00 97.25 299 LYS A C 1
ATOM 2441 O O . LYS A 1 299 ? 9.924 6.971 -11.651 1.00 97.25 299 LYS A O 1
ATOM 2446 N N . VAL A 1 300 ? 8.032 6.673 -10.457 1.00 98.19 300 VAL A N 1
ATOM 2447 C CA . VAL A 1 300 ? 7.339 5.770 -11.366 1.00 98.19 300 VAL A CA 1
ATOM 2448 C C . VAL A 1 300 ? 6.006 6.403 -11.730 1.00 98.19 300 VAL A C 1
ATOM 2450 O O . VAL A 1 300 ? 5.242 6.786 -10.845 1.00 98.19 300 VAL A O 1
ATOM 2453 N N . THR A 1 301 ? 5.729 6.496 -13.024 1.00 97.50 301 THR A N 1
ATOM 2454 C CA . THR A 1 301 ? 4.452 6.961 -13.561 1.00 97.50 301 THR A CA 1
ATOM 2455 C C . THR A 1 301 ? 3.746 5.787 -14.221 1.00 97.50 301 THR A C 1
ATOM 2457 O O . THR A 1 301 ? 4.327 5.126 -15.073 1.00 97.50 301 THR A O 1
ATOM 2460 N N . VAL A 1 302 ? 2.511 5.508 -13.816 1.00 97.81 302 VAL A N 1
ATOM 2461 C CA . VAL A 1 302 ? 1.645 4.498 -14.430 1.00 97.81 302 VAL A CA 1
ATOM 2462 C C . VAL A 1 302 ? 0.509 5.223 -15.128 1.00 97.81 302 VAL A C 1
ATOM 2464 O O . VAL A 1 302 ? -0.239 5.966 -14.488 1.00 97.81 302 VAL A O 1
ATOM 2467 N N . GLU A 1 303 ? 0.395 5.020 -16.433 1.00 96.00 303 GLU A N 1
ATOM 2468 C CA . GLU A 1 303 ? -0.635 5.639 -17.260 1.00 96.00 303 GLU A CA 1
ATOM 2469 C C . GLU A 1 303 ? -1.747 4.640 -17.554 1.00 96.00 303 GLU A C 1
ATOM 2471 O O . GLU A 1 303 ? -1.502 3.463 -17.847 1.00 96.00 303 GLU A O 1
ATOM 2476 N N . PHE A 1 304 ? -2.983 5.128 -17.497 1.00 95.44 304 PHE A N 1
ATOM 2477 C CA . PHE A 1 304 ? -4.172 4.319 -17.693 1.00 95.44 304 PHE A CA 1
ATOM 2478 C C . PHE A 1 304 ? -5.107 4.944 -18.728 1.00 95.44 304 PHE A C 1
ATOM 2480 O O . PHE A 1 304 ? -5.057 6.140 -19.009 1.00 95.44 304 PHE A O 1
ATOM 2487 N N . THR A 1 305 ? -6.040 4.142 -19.233 1.00 92.62 305 THR A N 1
ATOM 2488 C CA . THR A 1 305 ? -7.284 4.647 -19.834 1.00 92.62 305 THR A CA 1
ATOM 2489 C C . THR A 1 305 ? -8.490 4.111 -19.088 1.00 92.62 305 THR A C 1
ATOM 2491 O O . THR A 1 305 ? -8.503 2.947 -18.673 1.00 92.62 305 THR A O 1
ATOM 2494 N N . SER A 1 306 ? -9.533 4.931 -18.989 1.00 90.00 306 SER A N 1
ATOM 2495 C CA . SER A 1 306 ? -10.853 4.487 -18.550 1.00 90.00 306 SER A CA 1
ATOM 2496 C C . SER A 1 306 ? -11.424 3.467 -19.540 1.00 90.00 306 SER A C 1
ATOM 2498 O O . SER A 1 306 ? -11.239 3.591 -20.755 1.00 90.00 306 SER A O 1
ATOM 2500 N N . VAL A 1 307 ? -12.173 2.479 -19.045 1.00 83.31 307 VAL A N 1
ATOM 2501 C CA . VAL A 1 307 ? -12.874 1.513 -19.915 1.00 83.31 307 VAL A CA 1
ATOM 2502 C C . VAL A 1 307 ? -13.892 2.221 -20.818 1.00 83.31 307 VAL A C 1
ATOM 2504 O O . VAL A 1 307 ? -14.007 1.875 -21.987 1.00 83.31 307 VAL A O 1
ATOM 2507 N N . ASN A 1 308 ? -14.552 3.267 -20.312 1.00 68.94 308 ASN A N 1
ATOM 2508 C CA . ASN A 1 308 ? -15.550 4.037 -21.065 1.00 68.94 308 ASN A CA 1
ATOM 2509 C C . ASN A 1 308 ? -14.957 4.864 -22.219 1.00 68.94 308 ASN A C 1
ATOM 2511 O O . ASN A 1 308 ? -15.681 5.195 -23.151 1.00 68.94 308 ASN A O 1
ATOM 2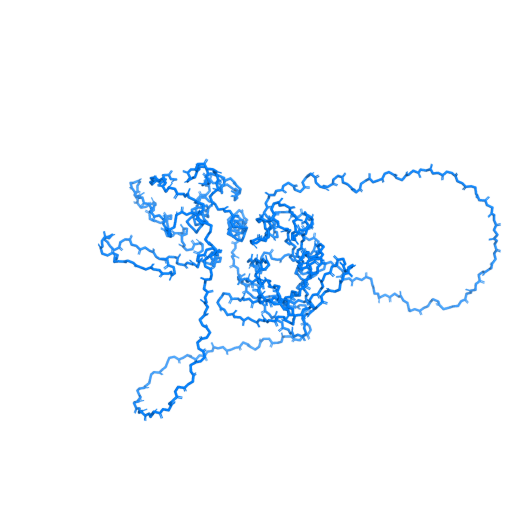515 N N . ASP A 1 309 ? -13.657 5.164 -22.172 1.00 58.28 309 ASP A N 1
ATOM 2516 C CA . ASP A 1 309 ? -12.948 5.925 -23.210 1.00 58.28 309 ASP A CA 1
ATOM 2517 C C . ASP A 1 309 ? -12.234 4.994 -24.211 1.00 58.28 309 ASP A C 1
ATOM 2519 O O . ASP A 1 309 ? -11.531 5.445 -25.113 1.00 58.28 309 ASP A O 1
ATOM 2523 N N . SER A 1 310 ? -12.382 3.672 -24.054 1.00 49.19 310 SER A N 1
ATOM 2524 C CA . SER A 1 310 ? -11.753 2.684 -24.930 1.00 49.19 310 SER A CA 1
ATOM 2525 C C . SER A 1 310 ? -12.715 2.285 -26.052 1.00 49.19 310 SER A C 1
ATOM 2527 O O . SER A 1 310 ? -13.757 1.697 -25.765 1.00 49.19 310 SER A O 1
ATOM 2529 N N . PRO A 1 311 ? -12.386 2.520 -27.336 1.00 39.91 311 PRO A N 1
ATOM 2530 C CA . PRO A 1 311 ? -13.333 2.340 -28.438 1.00 39.91 311 PRO A CA 1
ATOM 2531 C C . PRO A 1 311 ? -13.713 0.880 -28.766 1.00 39.91 311 PRO A C 1
ATOM 2533 O O . PRO A 1 311 ? -14.313 0.656 -29.806 1.00 39.91 311 PRO A O 1
ATOM 2536 N N . ASN A 1 312 ? -13.387 -0.121 -27.931 1.00 44.44 312 ASN A N 1
ATOM 2537 C CA . ASN A 1 312 ? -13.662 -1.542 -28.213 1.00 44.44 312 ASN A CA 1
ATOM 2538 C C . ASN A 1 312 ? -13.693 -2.446 -26.963 1.00 44.44 312 ASN A C 1
ATOM 2540 O O . ASN A 1 312 ? -12.958 -3.429 -26.888 1.00 44.44 312 ASN A O 1
ATOM 2544 N N . ILE A 1 313 ? -14.538 -2.158 -25.969 1.00 42.72 313 ILE A N 1
ATOM 2545 C CA . ILE A 1 313 ? -14.850 -3.150 -24.925 1.00 42.72 313 ILE A CA 1
ATOM 2546 C C . ILE A 1 313 ? -16.364 -3.193 -24.685 1.00 42.72 313 ILE A C 1
ATOM 2548 O O . ILE A 1 313 ? -16.913 -2.449 -23.877 1.00 42.72 313 ILE A O 1
ATOM 2552 N N . SER A 1 314 ? -17.049 -4.103 -25.379 1.00 33.81 314 SER A N 1
ATOM 2553 C CA . SER A 1 314 ? -18.373 -4.581 -24.978 1.00 33.81 314 SER A CA 1
ATOM 2554 C C . SER A 1 314 ? -18.189 -5.699 -23.948 1.00 33.81 314 SER A C 1
ATOM 2556 O O . SER A 1 314 ? -17.871 -6.832 -24.312 1.00 33.81 314 SER A O 1
ATOM 2558 N N . LEU A 1 315 ? -18.361 -5.400 -22.659 1.00 38.47 315 LEU A N 1
ATOM 2559 C CA . LEU A 1 315 ? -18.450 -6.446 -21.637 1.00 38.47 315 LEU A CA 1
ATOM 2560 C C . LEU A 1 315 ? -19.839 -7.086 -21.724 1.00 38.47 315 LEU A C 1
ATOM 2562 O O . LEU A 1 315 ? -20.829 -6.501 -21.285 1.00 38.47 315 LEU A O 1
ATOM 2566 N N . ALA A 1 316 ? -19.907 -8.283 -22.308 1.00 32.50 316 ALA A N 1
ATOM 2567 C CA . ALA A 1 316 ? -21.073 -9.145 -22.190 1.00 32.50 316 ALA A CA 1
ATOM 2568 C C . ALA A 1 316 ? -21.246 -9.524 -20.713 1.00 32.50 316 ALA A C 1
ATOM 2570 O O . ALA A 1 316 ? -20.386 -10.153 -20.096 1.00 32.50 316 ALA A O 1
ATOM 2571 N N . SER A 1 317 ? -22.357 -9.072 -20.147 1.00 34.31 317 SER A N 1
ATOM 2572 C CA . SER A 1 317 ? -22.851 -9.486 -18.847 1.00 34.31 317 SER A CA 1
ATOM 2573 C C . SER A 1 317 ? -23.584 -10.807 -19.028 1.00 34.31 317 SER A C 1
ATOM 2575 O O . SER A 1 317 ? -24.514 -10.857 -19.816 1.00 34.31 317 SER A O 1
ATOM 2577 N N . GLU A 1 318 ? -23.148 -11.857 -18.329 1.00 32.34 318 GLU A N 1
ATOM 2578 C CA . GLU A 1 318 ? -23.986 -12.953 -17.815 1.00 32.34 318 GLU A CA 1
ATOM 2579 C C . GLU A 1 318 ? -23.095 -14.033 -17.181 1.00 32.34 318 GLU A C 1
ATOM 2581 O O . GLU A 1 318 ? -22.475 -14.843 -17.858 1.00 32.34 318 GLU A O 1
ATOM 2586 N N . TYR A 1 319 ? -23.057 -14.069 -15.849 1.00 27.20 319 TYR A N 1
ATOM 2587 C CA . TYR A 1 319 ? -22.836 -15.314 -15.115 1.00 27.20 319 TYR A CA 1
ATOM 2588 C C . TYR A 1 319 ? -24.034 -15.501 -14.183 1.00 27.20 319 TYR A C 1
ATOM 2590 O O . TYR A 1 319 ? -24.066 -15.034 -13.046 1.00 27.20 319 TYR A O 1
ATOM 2598 N N . LYS A 1 320 ? -25.068 -16.149 -14.726 1.00 32.38 320 LYS A N 1
ATOM 2599 C CA . LYS A 1 320 ? -26.096 -16.868 -13.972 1.00 32.38 320 LYS A CA 1
ATOM 2600 C C . LYS A 1 320 ? -25.863 -18.360 -14.203 1.00 32.38 320 LYS A C 1
ATOM 2602 O O . LYS A 1 320 ? -25.758 -18.789 -15.344 1.00 32.38 320 LYS A O 1
ATOM 2607 N N . GLY A 1 321 ? -25.838 -19.131 -13.125 1.00 28.97 321 GLY A N 1
ATOM 2608 C CA . GLY A 1 321 ? -25.840 -20.597 -13.143 1.00 28.97 321 GLY A CA 1
ATOM 2609 C C . GLY A 1 321 ? -25.577 -21.110 -11.729 1.00 28.97 321 GLY A C 1
ATOM 2610 O O . GLY A 1 321 ? -24.433 -21.177 -11.305 1.00 28.97 321 GLY A O 1
ATOM 2611 N N . SER A 1 322 ? -26.577 -21.097 -10.846 1.00 29.33 322 SER A N 1
ATOM 2612 C CA . SER A 1 322 ? -27.515 -22.202 -10.575 1.00 29.33 322 SER A CA 1
ATOM 2613 C C . SER A 1 322 ? -26.838 -23.455 -10.011 1.00 29.33 322 SER A C 1
ATOM 2615 O O . SER A 1 322 ? -26.153 -24.197 -10.707 1.00 29.33 322 SER A O 1
ATOM 2617 N N . VAL A 1 323 ? -27.114 -23.675 -8.727 1.00 30.39 323 VAL A N 1
ATOM 2618 C CA . VAL A 1 323 ? -26.870 -24.890 -7.952 1.00 30.39 323 VAL A CA 1
ATOM 2619 C C . VAL A 1 323 ? -27.691 -26.043 -8.526 1.00 30.39 323 VAL A C 1
ATOM 2621 O O . VAL A 1 323 ? -28.915 -25.943 -8.568 1.00 30.39 323 VAL A O 1
ATOM 2624 N N . GLN A 1 324 ? -27.045 -27.159 -8.861 1.00 29.30 324 GLN A N 1
ATOM 2625 C CA . GLN A 1 324 ? -27.662 -28.479 -8.725 1.00 29.30 324 GLN A CA 1
ATOM 2626 C C . GLN A 1 324 ? -26.590 -29.566 -8.631 1.00 29.30 324 GLN A C 1
ATOM 2628 O O . GLN A 1 324 ? -25.672 -29.626 -9.443 1.00 29.30 324 GLN A O 1
ATOM 2633 N N . GLY A 1 325 ? -26.694 -30.385 -7.585 1.00 26.81 325 GLY A N 1
ATOM 2634 C CA . GLY A 1 325 ? -25.836 -31.540 -7.377 1.00 26.81 325 GLY A CA 1
ATOM 2635 C C . GLY A 1 325 ? -26.309 -32.752 -8.170 1.00 26.81 325 GLY A C 1
ATOM 2636 O O . GLY A 1 325 ? -27.498 -32.901 -8.429 1.00 26.81 325 GLY A O 1
ATOM 2637 N N . HIS A 1 326 ? -25.367 -33.632 -8.485 1.00 29.86 326 HIS A N 1
ATOM 2638 C CA . HIS A 1 326 ? -25.509 -35.067 -8.275 1.00 29.86 326 HIS A CA 1
ATOM 2639 C C . HIS A 1 326 ? -24.128 -35.727 -8.284 1.00 29.86 326 HIS A C 1
ATOM 2641 O O . HIS A 1 326 ? -23.187 -35.248 -8.914 1.00 29.86 326 HIS A O 1
ATOM 2647 N N . SER A 1 327 ? -24.037 -36.789 -7.490 1.00 29.02 327 SER A N 1
ATOM 2648 C CA . SER A 1 327 ? -22.941 -37.742 -7.399 1.00 29.02 327 SER A CA 1
ATOM 2649 C C . SER A 1 327 ? -22.647 -38.389 -8.752 1.00 29.02 327 SER A C 1
ATOM 2651 O O . SER A 1 327 ? -23.563 -38.585 -9.542 1.00 29.02 327 SER A O 1
ATOM 2653 N N . ASP A 1 328 ? -21.389 -38.752 -8.998 1.00 28.34 328 ASP A N 1
ATOM 2654 C CA . ASP A 1 328 ? -21.003 -40.164 -9.093 1.00 28.34 328 ASP A CA 1
ATOM 2655 C C . ASP A 1 328 ? -19.482 -40.326 -9.242 1.00 28.34 328 ASP A C 1
ATOM 2657 O O . ASP A 1 328 ? -18.769 -39.544 -9.866 1.00 28.34 328 ASP A O 1
ATOM 2661 N N . THR A 1 329 ? -19.001 -41.365 -8.572 1.00 29.27 329 THR A N 1
ATOM 2662 C CA . THR A 1 329 ? -17.639 -41.893 -8.512 1.00 29.27 329 THR A CA 1
ATOM 2663 C C . THR A 1 329 ? -17.201 -42.558 -9.817 1.00 29.27 329 THR A C 1
ATOM 2665 O O . THR A 1 329 ? -17.921 -43.427 -10.297 1.00 29.27 329 THR A O 1
ATOM 2668 N N . ALA A 1 330 ? -15.968 -42.308 -10.278 1.00 27.44 330 ALA A N 1
ATOM 2669 C CA . ALA A 1 330 ? -15.089 -43.355 -10.819 1.00 27.44 330 ALA A CA 1
ATOM 2670 C C . ALA A 1 330 ? -13.629 -42.885 -10.970 1.00 27.44 330 ALA A C 1
ATOM 2672 O O . ALA A 1 330 ? -13.328 -41.816 -11.489 1.00 27.44 330 ALA A O 1
ATOM 2673 N N . SER A 1 331 ? -12.748 -43.760 -10.497 1.00 27.25 331 SER A N 1
ATOM 2674 C CA . SER A 1 331 ? -11.286 -43.787 -10.579 1.00 27.25 331 SER A CA 1
ATOM 2675 C C . SER A 1 331 ? -10.751 -43.823 -12.020 1.00 27.25 331 SER A C 1
ATOM 2677 O O . SER A 1 331 ? -11.263 -44.586 -12.835 1.00 27.25 331 SER A O 1
ATOM 2679 N N . SER A 1 332 ? -9.648 -43.111 -12.295 1.00 29.33 332 SER A N 1
ATOM 2680 C CA . SER A 1 332 ? -8.486 -43.722 -12.963 1.00 29.33 332 SER A CA 1
ATOM 2681 C C . SER A 1 332 ? -7.205 -42.901 -12.757 1.00 29.33 332 SER A C 1
ATOM 2683 O O . SER A 1 332 ? -7.220 -41.672 -12.712 1.00 29.33 332 SER A O 1
ATOM 2685 N N . HIS A 1 333 ? -6.111 -43.634 -12.569 1.00 30.64 333 HIS A N 1
ATOM 2686 C CA . HIS A 1 333 ? -4.739 -43.184 -12.360 1.00 30.64 333 HIS A CA 1
ATOM 2687 C C . HIS A 1 333 ? -4.111 -42.568 -13.621 1.00 30.64 333 HIS A C 1
ATOM 2689 O O . HIS A 1 333 ? -4.374 -43.030 -14.727 1.00 30.64 333 HIS A O 1
ATOM 2695 N N . GLY A 1 334 ? -3.203 -41.601 -13.438 1.00 26.30 334 GLY A N 1
ATOM 2696 C CA . GLY A 1 334 ? -2.382 -41.047 -14.520 1.00 26.30 334 GLY A CA 1
ATOM 2697 C C . GLY A 1 334 ? -1.426 -39.941 -14.061 1.00 26.30 334 GLY A C 1
ATOM 2698 O O . GLY A 1 334 ? -1.705 -38.769 -14.253 1.00 26.30 334 GLY A O 1
ATOM 2699 N N . GLU A 1 335 ? -0.353 -40.358 -13.390 1.00 28.16 335 GLU A N 1
ATOM 2700 C CA . GLU A 1 335 ? 1.020 -39.815 -13.391 1.00 28.16 335 GLU A CA 1
ATOM 2701 C C . GLU A 1 335 ? 1.279 -38.289 -13.460 1.00 28.16 335 GLU A C 1
ATOM 2703 O O . GLU A 1 335 ? 1.211 -37.622 -14.485 1.00 28.16 335 GLU A O 1
ATOM 2708 N N . THR A 1 336 ? 1.706 -37.797 -12.295 1.00 28.22 336 THR A N 1
ATOM 2709 C CA . THR A 1 336 ? 2.721 -36.774 -11.986 1.00 28.22 336 THR A CA 1
ATOM 2710 C C . THR A 1 336 ? 3.521 -36.114 -13.126 1.00 28.22 336 THR A C 1
ATOM 2712 O O . THR A 1 336 ? 4.422 -36.725 -13.697 1.00 28.22 336 THR A O 1
ATOM 2715 N N . SER A 1 337 ? 3.387 -34.787 -13.244 1.00 28.34 337 SER A N 1
ATOM 2716 C CA . SER A 1 337 ? 4.518 -33.874 -13.485 1.00 28.34 337 SER A CA 1
ATOM 2717 C C . SER A 1 337 ? 4.362 -32.631 -12.603 1.00 28.34 337 SER A C 1
ATOM 2719 O O . SER A 1 337 ? 3.554 -31.741 -12.867 1.00 28.34 337 SER A O 1
ATOM 2721 N N . SER A 1 338 ? 5.081 -32.620 -11.486 1.00 28.58 338 SER A N 1
ATOM 2722 C CA . SER A 1 338 ? 5.063 -31.565 -10.479 1.00 28.58 338 SER A CA 1
ATOM 2723 C C . SER A 1 338 ? 6.056 -30.456 -10.830 1.00 28.58 338 SER A C 1
ATOM 2725 O O . SER A 1 338 ? 7.209 -30.522 -10.409 1.00 28.58 338 SER A O 1
ATOM 2727 N N . ASP A 1 339 ? 5.597 -29.413 -11.516 1.00 28.44 339 ASP A N 1
ATOM 2728 C CA . ASP A 1 339 ? 6.282 -28.116 -11.529 1.00 28.44 339 ASP A CA 1
ATOM 2729 C C . ASP A 1 339 ? 5.727 -27.261 -10.383 1.00 28.44 339 ASP A C 1
ATOM 2731 O O . ASP A 1 339 ? 4.962 -26.315 -10.562 1.00 28.44 339 ASP A O 1
ATOM 2735 N N . ASN A 1 340 ? 6.092 -27.644 -9.157 1.00 28.58 340 ASN A N 1
ATOM 2736 C CA . ASN A 1 340 ? 5.958 -26.772 -7.997 1.00 28.58 340 ASN A CA 1
ATOM 2737 C C . ASN A 1 340 ? 7.111 -25.764 -8.041 1.00 28.58 340 ASN A C 1
ATOM 2739 O O . ASN A 1 340 ? 8.152 -25.975 -7.417 1.00 28.58 340 ASN A O 1
ATOM 2743 N N . GLU A 1 341 ? 6.924 -24.645 -8.744 1.00 33.38 341 GLU A N 1
ATOM 2744 C CA . GLU A 1 341 ? 7.665 -23.428 -8.411 1.00 33.38 341 GLU A CA 1
ATOM 2745 C C . GLU A 1 341 ? 7.201 -22.983 -7.020 1.00 33.38 341 GLU A C 1
ATOM 2747 O O . GLU A 1 341 ? 6.218 -22.259 -6.848 1.00 33.38 341 GLU A O 1
ATOM 2752 N N . MET A 1 342 ? 7.895 -23.485 -5.998 1.00 27.36 342 MET A N 1
ATOM 2753 C CA . MET A 1 342 ? 7.790 -22.956 -4.652 1.00 27.36 342 MET A CA 1
ATOM 2754 C C . MET A 1 342 ? 8.147 -21.473 -4.715 1.00 27.36 342 MET A C 1
ATOM 2756 O O . MET A 1 342 ? 9.271 -21.096 -5.041 1.00 27.36 342 MET A O 1
ATOM 2760 N N . LEU A 1 343 ? 7.164 -20.629 -4.409 1.00 32.88 343 LEU A N 1
ATOM 2761 C CA . LEU A 1 343 ? 7.393 -19.251 -4.005 1.00 32.88 343 LEU A CA 1
ATOM 2762 C C . LEU A 1 343 ? 8.238 -19.295 -2.730 1.00 32.88 343 LEU A C 1
ATOM 2764 O O . LEU A 1 343 ? 7.704 -19.298 -1.622 1.00 32.88 343 LEU A O 1
ATOM 2768 N N . GLU A 1 344 ? 9.558 -19.362 -2.884 1.00 27.70 344 GLU A N 1
ATOM 2769 C CA . GLU A 1 344 ? 10.482 -19.054 -1.807 1.00 27.70 344 GLU A CA 1
ATOM 2770 C C . GLU A 1 344 ? 10.234 -17.595 -1.427 1.00 27.70 344 GLU A C 1
ATOM 2772 O O . GLU A 1 344 ? 10.630 -16.644 -2.107 1.00 27.70 344 GLU A O 1
ATOM 2777 N N . SER A 1 345 ? 9.491 -17.415 -0.340 1.00 30.52 345 SER A N 1
ATOM 2778 C CA . SER A 1 345 ? 9.515 -16.180 0.413 1.00 30.52 345 SER A CA 1
ATOM 2779 C C . SER A 1 345 ? 10.931 -16.044 0.960 1.00 30.52 345 SER A C 1
ATOM 2781 O O . SER A 1 345 ? 11.227 -16.564 2.035 1.00 30.52 345 SER A O 1
ATOM 2783 N N . GLU A 1 346 ? 11.814 -15.377 0.218 1.00 30.75 346 GLU A N 1
ATOM 2784 C CA . GLU A 1 346 ? 13.007 -14.805 0.826 1.00 30.75 346 GLU A CA 1
ATOM 2785 C C . GLU A 1 346 ? 12.510 -13.848 1.909 1.00 30.75 346 GLU A C 1
ATOM 2787 O O . GLU A 1 346 ? 11.967 -12.769 1.646 1.00 30.75 346 GLU A O 1
ATOM 2792 N N . THR A 1 347 ? 12.596 -14.321 3.146 1.00 30.56 347 THR A N 1
ATOM 2793 C CA . THR A 1 347 ? 12.520 -13.497 4.334 1.00 30.56 347 THR A CA 1
ATOM 2794 C C . THR A 1 347 ? 13.676 -12.516 4.226 1.00 30.56 347 THR A C 1
ATOM 2796 O O . THR A 1 347 ? 14.816 -12.890 4.488 1.00 30.56 347 THR A O 1
ATOM 2799 N N . ASP A 1 348 ? 13.394 -11.284 3.793 1.00 34.16 348 ASP A N 1
ATOM 2800 C CA . ASP A 1 348 ? 14.257 -10.139 4.084 1.00 34.16 348 ASP A CA 1
ATOM 2801 C C . ASP A 1 348 ? 14.318 -10.077 5.616 1.00 34.16 348 ASP A C 1
ATOM 2803 O O . ASP A 1 348 ? 13.402 -9.578 6.276 1.00 34.16 348 ASP A O 1
ATOM 2807 N N . SER A 1 349 ? 15.347 -10.709 6.174 1.00 33.56 349 SER A N 1
ATOM 2808 C CA . SER A 1 349 ? 15.690 -10.699 7.587 1.00 33.56 349 SER A CA 1
ATOM 2809 C C . SER A 1 349 ? 16.224 -9.314 7.934 1.00 33.56 349 SER A C 1
ATOM 2811 O O . SER A 1 349 ? 17.416 -9.130 8.158 1.00 33.56 349 SER A O 1
ATOM 2813 N N . ASP A 1 350 ? 15.332 -8.330 7.951 1.00 39.81 350 ASP A N 1
ATOM 2814 C CA . ASP A 1 350 ? 15.506 -7.151 8.787 1.00 39.81 350 ASP A CA 1
ATOM 2815 C C . ASP A 1 350 ? 14.928 -7.507 10.164 1.00 39.81 350 ASP A C 1
ATOM 2817 O O . ASP A 1 350 ? 13.915 -6.953 10.601 1.00 39.81 350 ASP A O 1
ATOM 2821 N N . ASP A 1 351 ? 15.573 -8.461 10.841 1.00 38.41 351 ASP A N 1
ATOM 2822 C CA . ASP A 1 351 ? 15.552 -8.518 12.299 1.00 38.41 351 ASP A CA 1
ATOM 2823 C C . ASP A 1 351 ? 16.384 -7.315 12.781 1.00 38.41 351 ASP A C 1
ATOM 2825 O O . ASP A 1 351 ? 17.518 -7.435 13.235 1.00 38.41 351 ASP A O 1
ATOM 2829 N N . ASP A 1 352 ? 15.829 -6.109 12.611 1.00 40.59 352 ASP A N 1
ATOM 2830 C CA . ASP A 1 352 ? 16.118 -5.021 13.538 1.00 40.59 352 ASP A CA 1
ATOM 2831 C C . ASP A 1 352 ? 15.698 -5.586 14.899 1.00 40.59 352 ASP A C 1
ATOM 2833 O O . ASP A 1 352 ? 14.491 -5.700 15.128 1.00 40.59 352 ASP A O 1
ATOM 2837 N N . ASP A 1 353 ? 16.670 -5.990 15.728 1.00 37.00 353 ASP A N 1
ATOM 2838 C CA . ASP A 1 353 ? 16.495 -6.448 17.112 1.00 37.00 353 ASP A CA 1
ATOM 2839 C C . ASP A 1 353 ? 15.444 -5.576 17.807 1.00 37.00 353 ASP A C 1
ATOM 2841 O O . ASP A 1 353 ? 15.698 -4.464 18.277 1.00 37.00 353 ASP A O 1
ATOM 2845 N N . TRP A 1 354 ? 14.209 -6.060 17.791 1.00 47.16 354 TRP A N 1
ATOM 2846 C CA . TRP A 1 354 ? 13.076 -5.407 18.404 1.00 47.16 354 TRP A CA 1
ATOM 2847 C C . TRP A 1 354 ? 12.602 -6.345 19.491 1.00 47.16 354 TRP A C 1
ATOM 2849 O O . TRP A 1 354 ? 11.886 -7.316 19.246 1.00 47.16 354 TRP A O 1
ATOM 2859 N N . GLU A 1 355 ? 13.029 -6.049 20.712 1.00 41.53 355 GLU A N 1
ATOM 2860 C CA . GLU A 1 355 ? 12.397 -6.597 21.897 1.00 41.53 355 GLU A CA 1
ATOM 2861 C C . GLU A 1 355 ? 10.990 -6.002 21.975 1.00 41.53 355 GLU A C 1
ATOM 2863 O O . GLU A 1 355 ? 10.797 -4.790 22.107 1.00 41.53 355 GLU A O 1
ATOM 2868 N N . GLY A 1 356 ? 9.986 -6.858 21.794 1.00 39.12 356 GLY A N 1
ATOM 2869 C CA . GLY A 1 356 ? 8.598 -6.442 21.864 1.00 39.12 356 GLY A CA 1
ATOM 2870 C C . GLY A 1 356 ? 8.273 -5.898 23.247 1.00 39.12 356 GLY A C 1
ATOM 2871 O O . GLY A 1 356 ? 8.344 -6.624 24.232 1.00 39.12 356 GLY A O 1
ATOM 2872 N N . CYS A 1 357 ? 7.873 -4.631 23.324 1.00 45.69 357 CYS A N 1
ATOM 2873 C CA . CYS A 1 357 ? 7.306 -4.088 24.551 1.00 45.69 357 CYS A CA 1
ATOM 2874 C C . CYS A 1 357 ? 5.912 -4.677 24.801 1.00 45.69 357 CYS A C 1
ATOM 2876 O O . CYS A 1 357 ? 5.215 -5.080 23.854 1.00 45.69 357 CYS A O 1
ATOM 2878 N N . GLU A 1 358 ? 5.529 -4.668 26.081 1.00 51.34 358 GLU A N 1
ATOM 2879 C CA . GLU A 1 358 ? 4.227 -5.048 26.641 1.00 51.34 358 GLU A CA 1
ATOM 2880 C C . GLU A 1 358 ? 3.027 -4.498 25.847 1.00 51.34 358 GLU A C 1
ATOM 2882 O O . GLU A 1 358 ? 3.162 -3.660 24.948 1.00 51.34 358 GLU A O 1
ATOM 2887 N N . ALA A 1 359 ? 1.834 -5.021 26.148 1.00 51.06 359 ALA A N 1
ATOM 2888 C CA . ALA A 1 359 ? 0.589 -4.628 25.498 1.00 51.06 359 ALA A CA 1
ATOM 2889 C C . ALA A 1 359 ? 0.458 -3.095 25.434 1.00 51.06 359 ALA A C 1
ATOM 2891 O O . ALA A 1 359 ? 0.423 -2.412 26.454 1.00 51.06 359 ALA A O 1
ATOM 2892 N N . THR A 1 360 ? 0.405 -2.547 24.219 1.00 50.75 360 THR A N 1
ATOM 2893 C CA . THR A 1 360 ? 0.182 -1.113 24.025 1.00 50.75 360 THR A CA 1
ATOM 2894 C C . THR A 1 360 ? -1.314 -0.851 24.113 1.00 50.75 360 THR A C 1
ATOM 2896 O O . THR A 1 360 ? -2.066 -1.287 23.241 1.00 50.75 360 THR A O 1
ATOM 2899 N N . HIS A 1 361 ? -1.731 -0.144 25.160 1.00 51.31 361 HIS A N 1
ATOM 2900 C CA . HIS A 1 361 ? -3.080 0.397 25.278 1.00 51.31 361 HIS A CA 1
ATOM 2901 C C . HIS A 1 361 ? -3.197 1.603 24.334 1.00 51.31 361 HIS A C 1
ATOM 2903 O O . HIS A 1 361 ? -2.474 2.586 24.503 1.00 51.31 361 HIS A O 1
ATOM 2909 N N . VAL A 1 362 ? -4.039 1.474 23.307 1.00 48.91 362 VAL A N 1
ATOM 2910 C CA . VAL A 1 362 ? -4.364 2.507 22.308 1.00 48.91 362 VAL A CA 1
ATOM 2911 C C . VAL A 1 362 ? -5.805 2.932 22.497 1.00 48.91 362 VAL A C 1
ATOM 2913 O O . VAL A 1 362 ? -6.643 2.012 22.641 1.00 48.91 362 VAL A O 1
#

Organism: Nephila pilipes (NCBI:txid299642)

Secondary structure (DSSP, 8-state):
--S----GGGGTT--------TTSPPPHHHHHHHHHHHHHHHTS-TT-------SSSSHHHHHHHHHHHHHTTS-SSHHHHHHHHHHHH-TTS-SS--HHHHHHHHHHHHHHHTTPPP---EEEEEEEEEESPP--TTT---EEEEEEETTEEEEEPPPP---TT-S-EEEEEEEEEEEESEEEEEEEE--SSS--EEEEEEEEEGGG-EEHHHHTT-TTSSS---S-GGGTGGGS------------------------S--S----TT-SEEEEEEGGGSBTGGG-TT-SSS-TT-EEEEEEEEGGG-TT---------------------------------------------S----

Radius of gyration: 26.04 Å; chains: 1; bounding box: 55×90×80 Å

Sequence (362 aa):
CTERNYDTSKFHQRVAQYPFDDHNPPSLELIKPFCDDVDSWLSRDENNVAVIHCKAGKGRTGVMICAYLLHKGIYTTAEDALKYYGNARTHNQKGVTIPSQRRYVDYYAELVKNKLVYKPVTLILRSIIMEPVPTFNGGTCSPYFVVYQLKTKLYTSPVLEVKRNKKFLSFEFTETVPVCGDIKIEFRNRPKFGKTEKMFLFWFNTFFVRSANESLQNSQSNGCTTTSVSSYINLNSYPVRKEKDNITSFHFPSSPHAEKNRSLQHEEYGKSPVLILYKNDLDKATKDKTHKLFSRDFKVTVEFTSVNDSPNISLASEYKGSVQGHSDTASSHGETSSDNEMLESETDSDDDDWEGCEATHV

pLDDT: mean 76.09, std 28.54, range [22.95, 98.88]

Foldseek 3Di:
DVVDDDDCVVVVVPDDDQDDDPLAAGFLVSQVVLLVVVCVQCVPDVPGDDDFDDPQCAAHVLLNQLLNCLLVVVDLALVVSLQVQLVLFDPVSRGHQFLQSSLSSLVSSCCSNVVDDDDKFKWWWFKKKKFQAWQDPNGWFFKKKWKDDRPDTQDTFHTDGGDHPRGMDMGGDPDTGMDIGKMKMWMWTDDPDDDIGTDWMHIDTPRQFAWPVVCVVCVSRQSEDDDCPPVVPPPPDDDDDDDDDDDDDDDDDDDDDDPDDDDPDPDDNTHWTKHKYFQSSIGPSVPPPVCNGHHNRIMMMITIHGPVPDPDDDPDDDDDDDDDDDDDDDDDDDDDDDPPPPPPPPPPPPPPVDDGDDDRDD